Protein AF-A0A9W6W185-F1 (afdb_monomer_lite)

pLDDT: mean 78.51, std 26.12, range [22.14, 98.81]

Secondary structure (DSSP, 8-state):
---HHHHHHHHHHHHHHHHTSHHHHHTTTSBPSSTT-BHHHHHHHHHHHHHHHHHHHTSPPPTTSPB--HHHIIIIITTTGGGS-TTSHHHHHHHHHHHHHHTT-HHHHHHHHHHHHHHHHTTGGGS-TTSEEEETTTEEEEHHHHHHHHHHHHHHHHHHHHHHTTPPPPPPPHHHHHHHHHHHTT-PPPPP-PPPTT-----------------------------------PPPP-----------------

Organism: NCBI:txid1785913

Radius of gyration: 27.41 Å; chains: 1; bounding box: 72×90×52 Å

Sequence (254 aa):
MSTPWPLFHATARTARDLIASAPVAAAWDAPAALPELTVGALAGHLGRQILNLGRFLDVPLSPDTPRMDLATWFRDGAGGKSDQPLDSATHRAIRARAAEHAANGPAALAAEVSEALIALDRHVPAEDPARWVDIFGNHAVTLDTLLTTRLVELVVHSDDLAVSVAAPTPTFPPEAMDRVLATATGTATSPSCAPSPGVNAPRRASRCSEHEKRRPGKSPGGVQETQRTTRAPSPASRRSRSRRRPRHCCSCSR

Structure (mmCIF, N/CA/C/O backbone):
data_AF-A0A9W6W185-F1
#
_entry.id   AF-A0A9W6W185-F1
#
loop_
_atom_site.group_PDB
_atom_site.id
_atom_site.type_symbol
_atom_site.label_atom_id
_atom_site.label_alt_id
_atom_site.label_comp_id
_atom_site.label_asym_id
_atom_site.label_entity_id
_atom_site.label_seq_id
_atom_site.pdbx_PDB_ins_code
_atom_site.Cartn_x
_atom_site.Cartn_y
_atom_site.Cartn_z
_atom_site.occupancy
_atom_site.B_iso_or_equiv
_atom_site.auth_seq_id
_atom_site.auth_comp_id
_atom_site.auth_asym_id
_atom_site.auth_atom_id
_atom_site.pdbx_PDB_model_num
ATOM 1 N N . MET A 1 1 ? 22.695 2.258 -1.236 1.00 56.25 1 MET A N 1
ATOM 2 C CA . MET A 1 1 ? 21.225 2.378 -1.167 1.00 56.25 1 MET A CA 1
ATOM 3 C C . MET A 1 1 ? 20.671 0.980 -1.334 1.00 56.25 1 MET A C 1
ATOM 5 O O . MET A 1 1 ? 21.073 0.318 -2.286 1.00 56.25 1 MET A O 1
ATOM 9 N N . SER A 1 2 ? 19.865 0.502 -0.390 1.00 58.28 2 SER A N 1
ATOM 10 C CA . SER A 1 2 ? 19.246 -0.822 -0.476 1.00 58.28 2 SER A CA 1
ATOM 11 C C . SER A 1 2 ? 18.417 -0.945 -1.755 1.00 58.28 2 SER A C 1
ATOM 13 O O . SER A 1 2 ? 17.790 0.021 -2.192 1.00 58.28 2 SER A O 1
ATOM 15 N N . THR A 1 3 ? 18.406 -2.131 -2.363 1.00 75.62 3 THR A N 1
ATOM 16 C CA . THR A 1 3 ? 17.480 -2.447 -3.457 1.00 75.62 3 THR A CA 1
ATOM 17 C C . THR A 1 3 ? 16.035 -2.168 -3.014 1.00 75.62 3 THR A C 1
ATOM 19 O O . THR A 1 3 ? 15.696 -2.432 -1.857 1.00 75.62 3 THR A O 1
ATOM 22 N N . PRO A 1 4 ? 15.164 -1.645 -3.896 1.00 87.12 4 PRO A N 1
ATOM 23 C CA . PRO A 1 4 ? 13.821 -1.196 -3.514 1.00 87.12 4 PRO A CA 1
ATOM 24 C C . PRO A 1 4 ? 12.923 -2.329 -2.995 1.00 87.12 4 PRO A C 1
ATOM 26 O O . PRO A 1 4 ? 12.031 -2.075 -2.185 1.00 87.12 4 PRO A O 1
ATOM 29 N N . TRP A 1 5 ? 13.176 -3.580 -3.404 1.00 94.75 5 TRP A N 1
ATOM 30 C CA . TRP A 1 5 ? 12.377 -4.735 -2.988 1.00 94.75 5 TRP A CA 1
ATOM 31 C C . TRP A 1 5 ? 12.443 -5.037 -1.478 1.00 94.75 5 TRP A C 1
ATOM 33 O O . TRP A 1 5 ? 11.382 -5.014 -0.861 1.00 94.75 5 TRP A O 1
ATOM 43 N N . PRO A 1 6 ? 13.615 -5.258 -0.838 1.00 94.75 6 PRO A N 1
ATOM 44 C CA . PRO A 1 6 ? 13.686 -5.466 0.613 1.00 94.75 6 PRO A CA 1
ATOM 45 C C . PRO A 1 6 ? 12.941 -4.411 1.443 1.00 94.75 6 PRO A C 1
ATOM 47 O O . PRO A 1 6 ? 12.240 -4.759 2.395 1.00 94.75 6 PRO A O 1
ATOM 50 N N . LEU A 1 7 ? 13.044 -3.132 1.055 1.00 94.25 7 LEU A N 1
ATOM 51 C CA . LEU A 1 7 ? 12.349 -2.025 1.721 1.00 94.25 7 LEU A CA 1
ATOM 52 C C . LEU A 1 7 ? 10.832 -2.111 1.554 1.00 94.25 7 LEU A C 1
ATOM 54 O O . LEU A 1 7 ? 10.091 -1.973 2.533 1.00 94.25 7 LEU A O 1
ATOM 58 N N . PHE A 1 8 ? 10.369 -2.358 0.326 1.00 96.94 8 PHE A N 1
ATOM 59 C CA . PHE A 1 8 ? 8.954 -2.564 0.042 1.00 96.94 8 PHE A CA 1
ATOM 60 C C . PHE A 1 8 ? 8.401 -3.771 0.803 1.00 96.94 8 PHE A C 1
ATOM 62 O O . PHE A 1 8 ? 7.403 -3.639 1.503 1.00 96.94 8 PHE A O 1
ATOM 69 N N . HIS A 1 9 ? 9.068 -4.922 0.722 1.00 97.62 9 HIS A N 1
ATOM 70 C CA . HIS A 1 9 ? 8.614 -6.165 1.336 1.00 97.62 9 HIS A CA 1
ATOM 71 C C . HIS A 1 9 ? 8.508 -6.042 2.863 1.00 97.62 9 HIS A C 1
ATOM 73 O O . HIS A 1 9 ? 7.488 -6.416 3.442 1.00 97.62 9 HIS A O 1
ATOM 79 N N . ALA A 1 10 ? 9.508 -5.449 3.526 1.00 97.69 10 ALA A N 1
ATOM 80 C CA . ALA A 1 10 ? 9.459 -5.204 4.967 1.00 97.69 10 ALA A CA 1
ATOM 81 C C . ALA A 1 10 ? 8.293 -4.276 5.360 1.00 97.69 10 ALA A C 1
ATOM 83 O O . ALA A 1 10 ? 7.530 -4.601 6.268 1.00 97.69 10 ALA A O 1
ATOM 84 N N . THR A 1 11 ? 8.110 -3.168 4.637 1.00 98.19 11 THR A N 1
ATOM 85 C CA . THR A 1 11 ? 7.002 -2.218 4.854 1.00 98.19 11 THR A CA 1
ATOM 86 C C . THR A 1 11 ? 5.636 -2.875 4.628 1.00 98.19 11 THR A C 1
ATOM 88 O O . THR A 1 11 ? 4.715 -2.698 5.424 1.00 98.19 11 THR A O 1
ATOM 91 N N . ALA A 1 12 ? 5.505 -3.681 3.575 1.00 98.25 12 ALA A N 1
ATOM 92 C CA . ALA A 1 12 ? 4.274 -4.386 3.242 1.00 98.25 12 ALA A CA 1
ATOM 93 C C . ALA A 1 12 ? 3.915 -5.456 4.284 1.00 98.25 12 ALA A C 1
ATOM 95 O O . ALA A 1 12 ? 2.740 -5.618 4.609 1.00 98.25 12 ALA A O 1
ATOM 96 N N . ARG A 1 13 ? 4.911 -6.139 4.868 1.00 98.44 13 ARG A N 1
ATOM 97 C CA . ARG A 1 13 ? 4.689 -7.046 6.005 1.00 98.44 13 ARG A CA 1
ATOM 98 C C . ARG A 1 13 ? 4.149 -6.305 7.227 1.00 98.44 13 ARG A C 1
ATOM 100 O O . ARG A 1 13 ? 3.184 -6.778 7.817 1.00 98.44 13 ARG A O 1
ATOM 107 N N . THR A 1 14 ? 4.701 -5.137 7.558 1.00 98.50 14 THR A N 1
ATOM 108 C CA . THR A 1 14 ? 4.181 -4.293 8.647 1.00 98.50 14 THR A CA 1
ATOM 109 C C . THR A 1 14 ? 2.724 -3.883 8.401 1.00 98.50 14 THR A C 1
ATOM 111 O O . THR A 1 14 ? 1.890 -4.009 9.296 1.00 98.50 14 THR A O 1
ATOM 114 N N . ALA A 1 15 ? 2.385 -3.458 7.179 1.00 98.44 15 ALA A N 1
ATOM 115 C CA . ALA A 1 15 ? 1.007 -3.123 6.811 1.00 98.44 15 ALA A CA 1
ATOM 116 C C . ALA A 1 15 ? 0.065 -4.339 6.899 1.00 98.44 15 ALA A C 1
ATOM 118 O O . ALA A 1 15 ? -1.040 -4.234 7.430 1.00 98.44 15 ALA A O 1
ATOM 119 N N . ARG A 1 16 ? 0.510 -5.517 6.436 1.00 98.56 16 ARG A N 1
ATOM 120 C CA . ARG A 1 16 ? -0.230 -6.784 6.566 1.00 98.56 16 ARG A CA 1
ATOM 121 C C . ARG A 1 16 ? -0.505 -7.113 8.031 1.00 98.56 16 ARG A C 1
ATOM 123 O O . ARG A 1 16 ? -1.632 -7.468 8.367 1.00 98.56 16 ARG A O 1
ATOM 130 N N . ASP A 1 17 ? 0.500 -6.994 8.895 1.00 98.56 17 ASP A N 1
ATOM 131 C CA . ASP A 1 17 ? 0.368 -7.280 10.327 1.00 98.56 17 ASP A CA 1
ATOM 132 C C . ASP A 1 17 ? -0.637 -6.324 11.001 1.00 98.56 17 ASP A C 1
ATOM 134 O O . ASP A 1 17 ? -1.435 -6.762 11.830 1.00 98.56 17 ASP A O 1
ATOM 138 N N . LEU A 1 18 ? -0.679 -5.049 10.589 1.00 98.69 18 LEU A N 1
ATOM 139 C CA . LEU A 1 18 ? -1.704 -4.100 11.035 1.00 98.69 18 LEU A CA 1
ATOM 140 C C . LEU A 1 18 ? -3.112 -4.505 10.565 1.00 98.69 18 LEU A C 1
ATOM 142 O O . LEU A 1 18 ? -4.035 -4.521 11.380 1.00 98.69 18 LEU A O 1
ATOM 146 N N . ILE A 1 19 ? -3.283 -4.878 9.290 1.00 98.69 19 ILE A N 1
ATOM 147 C CA . ILE A 1 19 ? -4.565 -5.377 8.749 1.00 98.69 19 ILE A CA 1
ATOM 148 C C . ILE A 1 19 ? -5.064 -6.592 9.548 1.00 98.69 19 ILE A C 1
ATOM 150 O O . ILE A 1 19 ? -6.257 -6.709 9.819 1.00 98.69 19 ILE A O 1
ATOM 154 N N . ALA A 1 20 ? -4.154 -7.482 9.951 1.00 98.44 20 ALA A N 1
ATOM 155 C CA . ALA A 1 20 ? -4.459 -8.687 10.721 1.00 98.44 20 ALA A CA 1
ATOM 156 C C . ALA A 1 20 ? -4.706 -8.433 12.223 1.00 98.44 20 ALA A C 1
ATOM 158 O O . ALA A 1 20 ? -4.998 -9.372 12.967 1.00 98.44 20 ALA A O 1
ATOM 159 N N . SER A 1 21 ? -4.548 -7.195 12.697 1.00 98.56 21 SER A N 1
ATOM 160 C CA . SER A 1 21 ? -4.589 -6.884 14.124 1.00 98.56 21 SER A CA 1
ATOM 161 C C . SER A 1 21 ? -6.003 -6.964 14.714 1.00 98.56 21 SER A C 1
ATOM 163 O O . SER A 1 21 ? -7.008 -6.676 14.058 1.00 98.56 21 SER A O 1
ATOM 165 N N . ALA A 1 22 ? -6.087 -7.318 16.000 1.00 98.50 22 ALA A N 1
ATOM 166 C CA . ALA A 1 22 ? -7.361 -7.398 16.711 1.00 98.50 22 ALA A CA 1
ATOM 167 C C . ALA A 1 22 ? -8.137 -6.060 16.752 1.00 98.50 22 ALA A C 1
ATOM 169 O O . ALA A 1 22 ? -9.350 -6.106 16.551 1.00 98.50 22 ALA A O 1
ATOM 170 N N . PRO A 1 23 ? -7.501 -4.881 16.947 1.00 98.62 23 PRO A N 1
ATOM 171 C CA . PRO A 1 23 ? -8.208 -3.599 16.882 1.00 98.62 23 PRO A CA 1
ATOM 172 C C . PRO A 1 23 ? -8.868 -3.338 15.521 1.00 98.62 23 PRO A C 1
ATOM 174 O O . PRO A 1 23 ? -10.026 -2.928 15.477 1.00 98.62 23 PRO A O 1
ATOM 177 N N . VAL A 1 24 ? -8.176 -3.644 14.415 1.00 98.75 24 VAL A N 1
ATOM 178 C CA . VAL A 1 24 ? -8.728 -3.509 13.055 1.00 98.75 24 VAL A CA 1
ATOM 179 C C . VAL A 1 24 ? -9.908 -4.451 12.843 1.00 98.75 24 VAL A C 1
ATOM 181 O O . VAL A 1 24 ? -10.952 -4.025 12.351 1.00 98.75 24 VAL A O 1
ATOM 184 N N . ALA A 1 25 ? -9.787 -5.710 13.265 1.00 98.69 25 ALA A N 1
ATOM 185 C CA . ALA A 1 25 ? -10.878 -6.673 13.158 1.00 98.69 25 ALA A CA 1
ATOM 186 C C . ALA A 1 25 ? -12.105 -6.273 13.998 1.00 98.69 25 ALA A C 1
ATOM 188 O O . ALA A 1 25 ? -13.237 -6.421 13.542 1.00 98.69 25 ALA A O 1
ATOM 189 N N . ALA A 1 26 ? -11.895 -5.744 15.206 1.00 98.62 26 ALA A N 1
ATOM 190 C CA . ALA A 1 26 ? -12.976 -5.327 16.098 1.00 98.62 26 ALA A CA 1
ATOM 191 C C . ALA A 1 26 ? -13.736 -4.093 15.584 1.00 98.62 26 ALA A C 1
ATOM 193 O O . ALA A 1 26 ? -14.932 -3.964 15.835 1.00 98.62 26 ALA A O 1
ATOM 194 N N . ALA A 1 27 ? -13.056 -3.200 14.862 1.00 98.62 27 ALA A N 1
ATOM 195 C CA . ALA A 1 27 ? -13.624 -1.958 14.349 1.00 98.62 27 ALA A CA 1
ATOM 196 C C . ALA A 1 27 ? -14.016 -2.029 12.862 1.00 98.62 27 ALA A C 1
ATOM 198 O O . ALA A 1 27 ? -14.288 -0.993 12.270 1.00 98.62 27 ALA A O 1
ATOM 199 N N . TRP A 1 28 ? -14.045 -3.218 12.249 1.00 98.62 28 TRP A N 1
ATOM 200 C CA . TRP A 1 28 ? -14.111 -3.405 10.791 1.00 98.62 28 TRP A CA 1
ATOM 201 C C . TRP A 1 28 ? -15.204 -2.588 10.079 1.00 98.62 28 TRP A C 1
ATOM 203 O O . TRP A 1 28 ? -14.947 -1.963 9.050 1.00 98.62 28 TRP A O 1
ATOM 213 N N . ASP A 1 29 ? -16.406 -2.538 10.654 1.00 98.31 29 ASP A N 1
ATOM 214 C CA . ASP A 1 29 ? -17.552 -1.818 10.082 1.00 98.31 29 ASP A CA 1
ATOM 215 C C . ASP A 1 29 ? -17.694 -0.376 10.602 1.00 98.31 29 ASP A C 1
ATOM 217 O O . ASP A 1 29 ? -18.569 0.369 10.156 1.00 98.31 29 ASP A O 1
ATOM 221 N N . ALA A 1 30 ? -16.844 0.039 11.545 1.00 98.50 30 ALA A N 1
ATOM 222 C CA . ALA A 1 30 ? -16.844 1.391 12.084 1.00 98.50 30 ALA A CA 1
ATOM 223 C C . ALA A 1 30 ? -16.274 2.397 11.066 1.00 98.50 30 ALA A C 1
ATOM 225 O O . ALA A 1 30 ? -15.500 2.013 10.182 1.00 98.50 30 ALA A O 1
ATOM 226 N N . PRO A 1 31 ? -16.618 3.693 11.178 1.00 98.44 31 PRO A N 1
ATOM 227 C CA . PRO A 1 31 ? -15.990 4.742 10.380 1.00 98.44 31 PRO A CA 1
ATOM 228 C C . PRO A 1 31 ? -14.466 4.778 10.563 1.00 98.44 31 PRO A C 1
ATOM 230 O O . PRO A 1 31 ? -13.972 4.632 11.679 1.00 98.44 31 PRO A O 1
ATOM 233 N N . ALA A 1 32 ? -13.733 5.004 9.473 1.00 98.25 32 ALA A N 1
ATOM 234 C CA . ALA A 1 32 ? -12.297 5.261 9.498 1.00 98.25 32 ALA A CA 1
ATOM 235 C C . ALA A 1 32 ? -11.986 6.754 9.714 1.00 98.25 32 ALA A C 1
ATOM 237 O O . ALA A 1 32 ? -12.860 7.616 9.612 1.00 98.25 32 ALA A O 1
ATOM 238 N N . ALA A 1 33 ? -10.711 7.062 9.952 1.00 97.25 33 ALA A N 1
ATOM 239 C CA . ALA A 1 33 ? -10.179 8.423 10.009 1.00 97.25 33 ALA A CA 1
ATOM 240 C C . ALA A 1 33 ? -10.337 9.169 8.671 1.00 97.25 33 ALA A C 1
ATOM 242 O O . ALA A 1 33 ? -10.525 10.385 8.656 1.00 97.25 33 ALA A O 1
ATOM 243 N N . LEU A 1 34 ? -10.307 8.442 7.548 1.00 95.06 34 LEU A N 1
ATOM 244 C CA . LEU A 1 34 ? -10.624 8.996 6.235 1.00 95.06 34 LEU A CA 1
ATOM 245 C C . LEU A 1 34 ? -12.150 9.060 6.034 1.00 95.06 34 LEU A C 1
ATOM 247 O O . LEU A 1 34 ? -12.812 8.018 6.101 1.00 95.06 34 LEU A O 1
ATOM 251 N N . PRO A 1 35 ? -12.722 10.246 5.740 1.00 92.06 35 PRO A N 1
ATOM 252 C CA . PRO A 1 35 ? -14.161 10.403 5.558 1.00 92.06 35 PRO A CA 1
ATOM 253 C C . PRO A 1 35 ? -14.750 9.447 4.515 1.00 92.06 35 PRO A C 1
ATOM 255 O O . PRO A 1 35 ? -14.146 9.169 3.480 1.00 92.06 35 PRO A O 1
ATOM 258 N N . GLU A 1 36 ? -15.978 8.992 4.775 1.00 93.69 36 GLU A N 1
ATOM 259 C CA . GLU A 1 36 ? -16.762 8.103 3.902 1.00 93.69 36 GLU A CA 1
ATOM 260 C C . GLU A 1 36 ? -16.193 6.683 3.707 1.00 93.69 36 GLU A C 1
ATOM 262 O O . GLU A 1 36 ? -16.733 5.914 2.908 1.00 93.69 36 GLU A O 1
ATOM 267 N N . LEU A 1 37 ? -15.143 6.302 4.439 1.00 96.69 37 LEU A N 1
ATOM 268 C CA . LEU A 1 37 ? -14.637 4.931 4.508 1.00 96.69 37 LEU A CA 1
ATOM 269 C C . LEU A 1 37 ? -14.968 4.294 5.862 1.00 96.69 37 LEU A C 1
ATOM 271 O O . LEU A 1 37 ? -14.992 4.963 6.894 1.00 96.69 37 LEU A O 1
ATOM 275 N N . THR A 1 38 ? -15.190 2.981 5.857 1.00 98.56 38 THR A N 1
ATOM 276 C CA . THR A 1 38 ? -15.089 2.163 7.072 1.00 98.56 38 THR A CA 1
ATOM 277 C C . THR A 1 38 ? -13.639 1.739 7.297 1.00 98.56 38 THR A C 1
ATOM 279 O O . THR A 1 38 ? -12.829 1.778 6.365 1.00 98.56 38 THR A O 1
ATOM 282 N N . VAL A 1 39 ? -13.307 1.284 8.506 1.00 98.81 39 VAL A N 1
ATOM 283 C CA . VAL A 1 39 ? -11.999 0.684 8.824 1.00 98.81 39 VAL A CA 1
ATOM 284 C C . VAL A 1 39 ? -11.684 -0.463 7.863 1.00 98.81 39 VAL A C 1
ATOM 286 O O . VAL A 1 39 ? -10.590 -0.516 7.305 1.00 98.81 39 VAL A O 1
ATOM 289 N N . GLY A 1 40 ? -12.654 -1.341 7.605 1.00 98.69 40 GLY A N 1
ATOM 290 C CA . GLY A 1 40 ? -12.516 -2.455 6.674 1.00 98.69 40 GLY A CA 1
ATOM 291 C C . GLY A 1 40 ? -12.242 -1.992 5.249 1.00 98.69 40 GLY A C 1
ATOM 292 O O . GLY A 1 40 ? -11.327 -2.499 4.606 1.00 98.69 40 GLY A O 1
ATOM 293 N N . ALA A 1 41 ? -12.962 -0.978 4.758 1.00 98.50 41 ALA A N 1
ATOM 294 C CA . ALA A 1 41 ? -12.701 -0.422 3.434 1.00 98.50 41 ALA A CA 1
ATOM 295 C C . ALA A 1 41 ? -11.306 0.227 3.351 1.00 98.50 41 ALA A C 1
ATOM 297 O O . ALA A 1 41 ? -10.606 0.026 2.362 1.00 98.50 41 ALA A O 1
ATOM 298 N N . LEU A 1 42 ? -10.854 0.944 4.385 1.00 98.69 42 LEU A N 1
ATOM 299 C CA . LEU A 1 42 ? -9.492 1.486 4.436 1.00 98.69 42 LEU A CA 1
ATOM 300 C C . LEU A 1 42 ? -8.430 0.373 4.441 1.00 98.69 42 LEU A C 1
ATOM 302 O O . LEU A 1 42 ? -7.475 0.435 3.666 1.00 98.69 42 LEU A O 1
ATOM 306 N N . ALA A 1 43 ? -8.630 -0.686 5.228 1.00 98.75 43 ALA A N 1
ATOM 307 C CA . ALA A 1 43 ? -7.772 -1.869 5.209 1.00 98.75 43 ALA A CA 1
ATOM 308 C C . ALA A 1 43 ? -7.749 -2.529 3.818 1.00 98.75 43 ALA A C 1
ATOM 310 O O . ALA A 1 43 ? -6.678 -2.874 3.317 1.00 98.75 43 ALA A O 1
ATOM 311 N N . GLY A 1 44 ? -8.902 -2.637 3.150 1.00 98.56 44 GLY A N 1
ATOM 312 C CA . GLY A 1 44 ? -9.021 -3.124 1.772 1.00 98.56 44 GLY A CA 1
ATOM 313 C C . GLY A 1 44 ? -8.267 -2.255 0.761 1.00 98.56 44 GLY A C 1
ATOM 314 O O . GLY A 1 44 ? -7.576 -2.780 -0.114 1.00 98.56 44 GLY A O 1
ATOM 315 N N . HIS A 1 45 ? -8.329 -0.924 0.894 1.00 98.19 45 HIS A N 1
ATOM 316 C CA . HIS A 1 45 ? -7.536 0.004 0.075 1.00 98.19 45 HIS A CA 1
ATOM 317 C C . HIS A 1 45 ? -6.033 -0.174 0.295 1.00 98.19 45 HIS A C 1
ATOM 319 O O . HIS A 1 45 ? -5.292 -0.221 -0.689 1.00 98.19 45 HIS A O 1
ATOM 325 N N . LEU A 1 46 ? -5.597 -0.310 1.551 1.00 98.44 46 LEU A N 1
ATOM 326 C CA . LEU A 1 46 ? -4.200 -0.554 1.916 1.00 98.44 46 LEU A CA 1
ATOM 327 C C . LEU A 1 46 ? -3.701 -1.891 1.342 1.00 98.44 46 LEU A C 1
ATOM 329 O O . LEU A 1 46 ? -2.690 -1.924 0.641 1.00 98.44 46 LEU A O 1
ATOM 333 N N . GLY A 1 47 ? -4.447 -2.980 1.551 1.00 98.25 47 GLY A N 1
ATOM 334 C CA . GLY A 1 47 ? -4.113 -4.307 1.026 1.00 98.25 47 GLY A CA 1
ATOM 335 C C . GLY A 1 47 ? -4.017 -4.329 -0.501 1.00 98.25 47 GLY A C 1
ATOM 336 O O . GLY A 1 47 ? -3.068 -4.880 -1.064 1.00 98.25 47 GLY A O 1
ATOM 337 N N . ARG A 1 48 ? -4.925 -3.629 -1.195 1.00 96.44 48 ARG A N 1
ATOM 338 C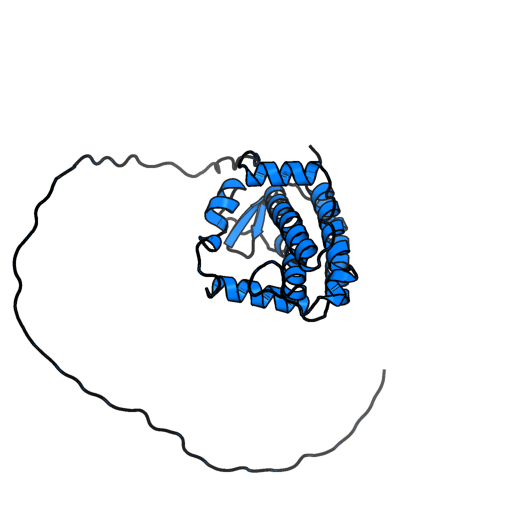 CA . ARG A 1 48 ? -4.918 -3.519 -2.662 1.00 96.44 48 ARG A CA 1
ATOM 339 C C . ARG A 1 48 ? -3.601 -2.972 -3.227 1.00 96.44 48 ARG A C 1
ATOM 341 O O . ARG A 1 48 ? -3.245 -3.322 -4.351 1.00 96.44 48 ARG A O 1
ATOM 348 N N . GLN A 1 49 ? -2.863 -2.143 -2.487 1.00 96.75 49 GLN A N 1
ATOM 349 C CA . GLN A 1 49 ? -1.573 -1.604 -2.946 1.00 96.75 49 GLN A CA 1
ATOM 350 C C . GLN A 1 49 ? -0.522 -2.704 -3.141 1.00 96.75 49 GLN A C 1
ATOM 352 O O . GLN A 1 49 ? 0.334 -2.582 -4.018 1.00 96.75 49 GLN A O 1
ATOM 357 N N . ILE A 1 50 ? -0.628 -3.784 -2.363 1.00 97.31 50 ILE A N 1
ATOM 358 C CA . ILE A 1 50 ? 0.213 -4.981 -2.452 1.00 97.31 50 ILE A CA 1
ATOM 359 C C . ILE A 1 50 ? -0.348 -5.922 -3.521 1.00 97.31 50 ILE A C 1
ATOM 361 O O . ILE A 1 50 ? 0.382 -6.349 -4.410 1.00 97.31 50 ILE A O 1
ATOM 365 N N . LEU A 1 51 ? -1.659 -6.186 -3.491 1.00 96.62 51 LEU A N 1
ATOM 366 C CA . LEU A 1 51 ? -2.316 -7.109 -4.428 1.00 96.62 51 LEU A CA 1
ATOM 367 C C . LEU A 1 51 ? -2.179 -6.661 -5.891 1.00 96.62 51 LEU A C 1
ATOM 369 O O . LEU A 1 51 ? -1.940 -7.472 -6.785 1.00 96.62 51 LEU A O 1
ATOM 373 N N . ASN A 1 52 ? -2.293 -5.357 -6.153 1.00 94.62 52 ASN A N 1
ATOM 374 C CA . ASN A 1 52 ? -2.147 -4.827 -7.505 1.00 94.62 52 ASN A CA 1
ATOM 375 C C . ASN A 1 52 ? -0.708 -4.885 -8.022 1.00 94.62 52 ASN A C 1
ATOM 377 O O . ASN A 1 52 ? -0.537 -4.869 -9.236 1.00 94.62 52 ASN A O 1
ATOM 381 N N . LEU A 1 53 ? 0.309 -4.976 -7.154 1.00 94.62 53 LEU A N 1
ATOM 382 C CA . LEU A 1 53 ? 1.696 -5.065 -7.608 1.00 94.62 53 LEU A CA 1
ATOM 383 C C . LEU A 1 53 ? 1.887 -6.282 -8.516 1.00 94.62 53 LEU A C 1
ATOM 385 O O . LEU A 1 53 ? 2.356 -6.110 -9.633 1.00 94.62 53 LEU A O 1
ATOM 389 N N . GLY A 1 54 ? 1.435 -7.469 -8.098 1.00 90.38 54 GLY A N 1
ATOM 390 C CA . GLY A 1 54 ? 1.507 -8.671 -8.940 1.00 90.38 54 GLY A CA 1
ATOM 391 C C . GLY A 1 54 ? 0.801 -8.469 -10.281 1.00 90.38 54 GLY A C 1
ATOM 392 O O . GLY A 1 54 ? 1.381 -8.703 -11.336 1.00 90.38 54 GLY A O 1
ATOM 393 N N . ARG A 1 55 ? -0.401 -7.880 -10.246 1.00 91.44 55 ARG A N 1
ATOM 394 C CA . ARG A 1 55 ? -1.187 -7.595 -11.454 1.00 91.44 55 ARG A CA 1
ATOM 395 C C . ARG A 1 55 ? -0.466 -6.671 -12.430 1.00 91.44 55 ARG A C 1
ATOM 397 O O . ARG A 1 55 ? -0.633 -6.864 -13.623 1.00 91.44 55 ARG A O 1
ATOM 404 N N . PHE A 1 56 ? 0.289 -5.681 -11.951 1.00 93.62 56 PHE A N 1
ATOM 405 C CA . PHE A 1 56 ? 1.078 -4.787 -12.806 1.00 93.62 56 PHE A CA 1
ATOM 406 C C . PHE A 1 56 ? 2.261 -5.497 -13.452 1.00 93.62 56 PHE A C 1
ATOM 408 O O . PHE A 1 56 ? 2.556 -5.264 -14.620 1.00 93.62 56 PHE A O 1
ATOM 415 N N . LEU A 1 57 ? 2.935 -6.369 -12.702 1.00 92.12 57 LEU A N 1
ATOM 416 C CA . LEU A 1 57 ? 4.105 -7.090 -13.200 1.00 92.12 57 LEU A CA 1
ATOM 417 C C . LEU A 1 57 ? 3.739 -8.084 -14.313 1.00 92.12 57 LEU A C 1
ATOM 419 O O . LEU A 1 57 ? 4.589 -8.344 -15.163 1.00 92.12 57 LEU A O 1
ATOM 423 N N . ASP A 1 58 ? 2.490 -8.559 -14.333 1.00 89.62 58 ASP A N 1
ATOM 424 C CA . ASP A 1 58 ? 1.952 -9.473 -15.347 1.00 89.62 58 ASP A CA 1
ATOM 425 C C . ASP A 1 58 ? 1.465 -8.772 -16.630 1.00 89.62 58 ASP A C 1
ATOM 427 O O . ASP A 1 58 ? 1.194 -9.446 -17.627 1.00 89.62 58 ASP A O 1
ATOM 431 N N . VAL A 1 59 ? 1.323 -7.438 -16.641 1.00 89.44 59 VAL A N 1
ATOM 432 C CA . VAL A 1 59 ? 0.856 -6.716 -17.837 1.00 89.44 59 VAL A CA 1
ATOM 433 C C . VAL A 1 59 ? 1.991 -6.607 -18.861 1.00 89.44 59 VAL A C 1
ATOM 435 O O . VAL A 1 59 ? 3.032 -6.017 -18.560 1.00 89.44 59 VAL A O 1
ATOM 438 N N . PRO A 1 60 ? 1.806 -7.099 -20.102 1.00 89.88 60 PRO A N 1
ATOM 439 C CA . PRO A 1 60 ? 2.772 -6.873 -21.168 1.00 89.88 60 PRO A CA 1
ATOM 440 C C . PRO A 1 60 ? 2.896 -5.380 -21.484 1.00 89.88 60 PRO A C 1
ATOM 442 O O . PRO A 1 60 ? 1.900 -4.709 -21.752 1.00 89.88 60 PRO A O 1
ATOM 445 N N . LEU A 1 61 ? 4.126 -4.868 -21.509 1.00 92.56 61 LEU A N 1
ATOM 446 C CA . LEU A 1 61 ? 4.384 -3.473 -21.850 1.00 92.56 61 LEU A CA 1
ATOM 447 C C . LEU A 1 61 ? 4.304 -3.258 -23.367 1.00 92.56 61 LEU A C 1
ATOM 449 O O . LEU A 1 61 ? 5.129 -3.781 -24.119 1.00 92.56 61 LEU A O 1
ATOM 453 N N . SER A 1 62 ? 3.356 -2.431 -23.813 1.00 91.62 62 SER A N 1
ATOM 454 C CA . SER A 1 62 ? 3.329 -1.961 -25.202 1.00 91.62 62 SER A CA 1
ATOM 455 C C . SER A 1 62 ? 4.428 -0.911 -25.440 1.00 91.62 62 SER A C 1
ATOM 457 O O . SER A 1 62 ? 4.599 -0.029 -24.589 1.00 91.62 62 SER A O 1
ATOM 459 N N . PRO A 1 63 ? 5.137 -0.932 -26.589 1.00 89.00 63 PRO A N 1
ATOM 460 C CA . PRO A 1 63 ? 6.132 0.087 -26.938 1.00 89.00 63 PRO A CA 1
ATOM 461 C C . PRO A 1 63 ? 5.594 1.524 -26.913 1.00 89.00 63 PRO A C 1
ATOM 463 O O . PRO A 1 63 ? 6.347 2.445 -26.597 1.00 89.00 63 PRO A O 1
ATOM 466 N N . ASP A 1 64 ? 4.301 1.695 -27.199 1.00 91.25 64 ASP A N 1
ATOM 467 C CA . ASP A 1 64 ? 3.639 3.000 -27.308 1.00 91.25 64 ASP A CA 1
ATOM 468 C C . ASP A 1 64 ? 3.095 3.523 -25.967 1.00 91.25 64 ASP A C 1
ATOM 470 O O . ASP A 1 64 ? 2.508 4.605 -25.909 1.00 91.25 64 ASP A O 1
ATOM 474 N N . THR A 1 65 ? 3.277 2.772 -24.875 1.00 92.50 65 THR A N 1
ATOM 475 C CA . THR A 1 65 ? 2.780 3.159 -23.547 1.00 92.50 65 THR A CA 1
ATOM 476 C C . THR A 1 65 ? 3.497 4.426 -23.061 1.00 92.50 65 THR A C 1
ATOM 478 O O . THR A 1 65 ? 4.729 4.412 -22.936 1.00 92.50 65 THR A O 1
ATOM 481 N N . PRO A 1 66 ? 2.772 5.518 -22.741 1.00 92.25 66 PRO A N 1
ATOM 482 C CA . PRO A 1 66 ? 3.379 6.748 -22.245 1.00 92.25 66 PRO A CA 1
ATOM 483 C C . PRO A 1 66 ? 4.202 6.501 -20.981 1.00 92.25 66 PRO A C 1
ATOM 485 O O . PRO A 1 66 ? 3.731 5.855 -20.048 1.00 92.25 66 PRO A O 1
ATOM 488 N N . ARG A 1 67 ? 5.428 7.024 -20.933 1.00 93.12 67 ARG A N 1
ATOM 489 C CA . ARG A 1 67 ? 6.343 6.845 -19.797 1.00 93.12 67 ARG A CA 1
ATOM 490 C C . ARG A 1 67 ? 6.263 8.020 -18.838 1.00 93.12 67 ARG A C 1
ATOM 492 O O . ARG A 1 67 ? 6.201 9.169 -19.270 1.00 93.12 67 ARG A O 1
ATOM 499 N N . MET A 1 68 ? 6.323 7.722 -17.548 1.00 92.50 68 MET A N 1
ATOM 500 C CA . MET A 1 68 ? 6.217 8.701 -16.477 1.00 92.50 68 MET A CA 1
ATOM 501 C C . MET A 1 68 ? 7.322 8.467 -15.442 1.00 92.50 68 MET A C 1
ATOM 503 O O . MET A 1 68 ? 7.595 7.327 -15.067 1.00 92.50 68 MET A O 1
ATOM 507 N N . ASP A 1 69 ? 7.975 9.542 -15.002 1.00 91.56 69 ASP A N 1
ATOM 508 C CA . ASP A 1 69 ? 8.889 9.504 -13.855 1.00 91.56 69 ASP A CA 1
ATOM 509 C C . ASP A 1 69 ? 8.129 9.724 -12.534 1.00 91.56 69 ASP A C 1
ATOM 511 O O . ASP A 1 69 ? 6.934 10.029 -12.527 1.00 91.56 69 ASP A O 1
ATOM 515 N N . LEU A 1 70 ? 8.810 9.568 -11.394 1.00 89.94 70 LEU A N 1
ATOM 516 C CA . LEU A 1 70 ? 8.186 9.707 -10.074 1.00 89.94 70 LEU A CA 1
ATOM 517 C C . LEU A 1 70 ? 7.582 11.102 -9.852 1.00 89.94 70 LEU A C 1
ATOM 519 O O . LEU A 1 70 ? 6.483 11.224 -9.316 1.00 89.94 70 LEU A O 1
ATOM 523 N N . ALA A 1 71 ? 8.284 12.157 -10.271 1.00 89.31 71 ALA A N 1
ATOM 524 C CA . ALA A 1 71 ? 7.819 13.530 -10.087 1.00 89.31 71 ALA A CA 1
ATOM 525 C C . ALA A 1 71 ? 6.531 13.793 -10.884 1.00 89.31 71 ALA A C 1
ATOM 527 O O . ALA A 1 71 ? 5.572 14.362 -10.365 1.00 89.31 71 ALA A O 1
ATOM 528 N N . THR A 1 72 ? 6.486 13.332 -12.133 1.00 89.31 72 THR A N 1
ATOM 529 C CA . THR A 1 72 ? 5.312 13.418 -13.008 1.00 89.31 72 THR A CA 1
ATOM 530 C C . THR A 1 72 ? 4.184 12.523 -12.496 1.00 89.31 72 THR A C 1
ATOM 532 O O . THR A 1 72 ? 3.028 12.923 -12.566 1.00 89.31 72 THR A O 1
ATOM 535 N N . TRP A 1 73 ? 4.476 11.373 -11.880 1.00 88.94 73 TRP A N 1
ATOM 536 C CA . TRP A 1 73 ? 3.454 10.557 -11.216 1.00 88.94 73 TRP A CA 1
ATOM 537 C C . TRP A 1 73 ? 2.718 11.322 -10.118 1.00 88.94 73 TRP A C 1
ATOM 539 O O . TRP A 1 73 ? 1.488 11.358 -10.113 1.00 88.94 73 TRP A O 1
ATOM 549 N N . PHE A 1 74 ? 3.447 11.956 -9.200 1.00 86.19 74 PHE A N 1
ATOM 550 C CA . PHE A 1 74 ? 2.812 12.670 -8.091 1.00 86.19 74 PHE A CA 1
ATOM 551 C C . PHE A 1 74 ? 2.176 13.997 -8.508 1.00 86.19 74 PHE A C 1
ATOM 553 O O . PHE A 1 74 ? 1.175 14.395 -7.916 1.00 86.19 74 PHE A O 1
ATOM 560 N N . ARG A 1 75 ? 2.707 14.659 -9.540 1.00 84.56 75 ARG A N 1
ATOM 561 C CA . ARG A 1 75 ? 2.124 15.891 -10.083 1.00 84.56 75 ARG A CA 1
ATOM 562 C C . ARG A 1 75 ? 0.894 15.624 -10.956 1.00 84.56 75 ARG A C 1
ATOM 564 O O . ARG A 1 75 ? -0.138 16.257 -10.767 1.00 84.56 75 ARG A O 1
ATOM 571 N N . ASP A 1 76 ? 1.007 14.692 -11.898 1.00 80.56 76 ASP A N 1
ATOM 572 C CA . ASP A 1 76 ? 0.066 14.522 -13.010 1.00 80.56 76 ASP A CA 1
ATOM 573 C C . ASP A 1 76 ? -0.694 13.185 -12.953 1.00 80.56 76 ASP A C 1
ATOM 575 O O . ASP A 1 76 ? -1.831 13.101 -13.416 1.00 80.56 76 ASP A O 1
ATOM 579 N N . GLY A 1 77 ? -0.120 12.136 -12.351 1.00 69.94 77 GLY A N 1
ATOM 580 C CA . GLY A 1 77 ? -0.710 10.786 -12.283 1.00 69.94 77 GLY A CA 1
ATOM 581 C C . GLY A 1 77 ? -1.992 10.700 -11.445 1.00 69.94 77 GLY A C 1
ATOM 582 O O . GLY A 1 77 ? -2.856 9.844 -11.675 1.00 69.94 77 GLY A O 1
ATOM 583 N N . ALA A 1 78 ? -2.189 11.647 -10.524 1.00 67.56 78 ALA A N 1
ATOM 584 C CA . ALA A 1 78 ? -3.471 11.823 -9.855 1.00 67.56 78 ALA A CA 1
ATOM 585 C C . ALA A 1 78 ? -4.564 12.317 -10.819 1.00 67.56 78 ALA A C 1
ATOM 587 O O . ALA A 1 78 ? -5.736 12.142 -10.512 1.00 67.56 78 ALA A O 1
ATOM 588 N N . GLY A 1 79 ? -4.239 12.905 -11.976 1.00 66.00 79 GLY A N 1
ATOM 589 C CA . GLY A 1 79 ? -5.217 13.407 -12.949 1.00 66.00 79 GLY A CA 1
ATOM 590 C C . GLY A 1 79 ? -6.200 14.420 -12.350 1.00 66.00 79 GLY A C 1
ATOM 591 O O . GLY A 1 79 ? -7.384 14.395 -12.684 1.00 66.00 79 GLY A O 1
ATOM 592 N N . GLY A 1 80 ? -5.741 15.224 -11.383 1.00 67.75 80 GLY A N 1
ATOM 593 C CA . GLY A 1 80 ? -6.572 16.156 -10.616 1.00 67.75 80 GLY A CA 1
ATOM 594 C C . GLY A 1 80 ? -7.570 15.495 -9.657 1.00 67.75 80 GLY A C 1
ATOM 595 O O . GLY A 1 80 ? -8.448 16.179 -9.145 1.00 67.75 80 GLY A O 1
ATOM 596 N N . LYS A 1 81 ? -7.488 14.176 -9.406 1.00 75.56 81 LYS A N 1
ATOM 597 C CA . LYS A 1 81 ? -8.396 13.462 -8.483 1.00 75.56 81 LYS A CA 1
ATOM 598 C C . LYS A 1 81 ? -8.414 14.091 -7.094 1.00 75.56 81 LYS A C 1
ATOM 600 O O . LYS A 1 81 ? -9.492 14.266 -6.547 1.00 75.56 81 LYS A O 1
ATOM 605 N N . SER A 1 82 ? -7.249 14.478 -6.579 1.00 75.38 82 SER A N 1
ATOM 606 C CA . SER A 1 82 ? -7.116 15.119 -5.267 1.00 75.38 82 SER A CA 1
ATOM 607 C C . SER A 1 82 ? -7.900 16.432 -5.152 1.00 75.38 82 SER A C 1
ATOM 609 O O . SER A 1 82 ? -8.327 16.779 -4.058 1.00 75.38 82 SER A O 1
ATOM 611 N N . ASP A 1 83 ? -8.141 17.121 -6.273 1.00 80.19 83 ASP A N 1
ATOM 612 C CA . ASP A 1 83 ? -8.900 18.376 -6.326 1.00 80.19 83 ASP A CA 1
ATOM 613 C C . ASP A 1 83 ? -10.406 18.149 -6.563 1.00 80.19 83 ASP A C 1
ATOM 615 O O . ASP A 1 83 ? -11.196 19.096 -6.562 1.00 80.19 83 ASP A O 1
ATOM 619 N N . GLN A 1 84 ? -10.834 16.901 -6.796 1.00 84.69 84 GLN A N 1
ATOM 620 C CA . GLN A 1 84 ? -12.245 16.576 -6.996 1.00 84.69 84 GLN A CA 1
ATOM 621 C C . GLN A 1 84 ? -12.994 16.512 -5.655 1.00 84.69 84 GLN A C 1
ATOM 623 O O . GLN A 1 84 ? -12.446 16.043 -4.656 1.00 84.69 84 GLN A O 1
ATOM 628 N N . PRO A 1 85 ? -14.290 16.875 -5.627 1.00 87.69 85 PRO A N 1
ATOM 629 C CA . PRO A 1 85 ? -15.142 16.658 -4.459 1.00 87.69 85 PRO A CA 1
ATOM 630 C C . PRO A 1 85 ? -15.111 15.204 -3.953 1.00 87.69 85 PRO A C 1
ATOM 632 O O . PRO A 1 85 ? -14.957 14.257 -4.735 1.00 87.69 85 PRO A O 1
ATOM 635 N N . LEU A 1 86 ? -15.288 14.995 -2.643 1.00 87.12 86 LEU A N 1
ATOM 636 C CA . LEU A 1 86 ? -15.309 13.655 -2.024 1.00 87.12 86 LEU A CA 1
ATOM 637 C C . LEU A 1 86 ? -16.428 12.757 -2.574 1.00 87.12 86 LEU A C 1
ATOM 639 O O . LEU A 1 86 ? -16.264 11.536 -2.685 1.00 87.12 86 LEU A O 1
ATOM 643 N N . ASP A 1 87 ? -17.530 13.365 -3.002 1.00 89.44 87 ASP A N 1
ATOM 644 C CA . ASP A 1 87 ? -18.657 12.713 -3.656 1.00 89.44 87 ASP A CA 1
ATOM 645 C C . ASP A 1 87 ? -18.492 12.622 -5.185 1.00 89.44 87 ASP A C 1
ATOM 647 O O . ASP A 1 87 ? -19.435 12.279 -5.896 1.00 89.44 87 ASP A O 1
ATOM 651 N N . SER A 1 88 ? -17.309 12.882 -5.742 1.00 91.12 88 SER A N 1
ATOM 652 C CA . SER A 1 88 ? -17.061 12.665 -7.168 1.00 91.12 88 SER A CA 1
ATOM 653 C C . SER A 1 88 ? -17.224 11.188 -7.551 1.00 91.12 88 SER A C 1
ATOM 655 O O . SER A 1 88 ? -17.045 10.268 -6.743 1.00 91.12 88 SER A O 1
ATOM 657 N N . ALA A 1 89 ? -17.538 10.927 -8.825 1.00 91.75 89 ALA A N 1
ATOM 658 C CA . ALA A 1 89 ? -17.616 9.558 -9.338 1.00 91.75 89 ALA A CA 1
ATOM 659 C C . ALA A 1 89 ? -16.290 8.799 -9.151 1.00 91.75 89 ALA A C 1
ATOM 661 O O . ALA A 1 89 ? -16.303 7.605 -8.850 1.00 91.75 89 ALA A O 1
ATOM 662 N N . THR A 1 90 ? -15.159 9.500 -9.266 1.00 89.44 90 THR A N 1
ATOM 663 C CA . THR A 1 90 ? -13.829 8.927 -9.066 1.00 89.44 90 THR A CA 1
ATOM 664 C C . THR A 1 90 ? -13.622 8.465 -7.629 1.00 89.44 90 THR A C 1
ATOM 666 O O . THR A 1 90 ? -13.240 7.315 -7.406 1.00 89.44 90 THR A O 1
ATOM 669 N N . HIS A 1 91 ? -13.916 9.325 -6.652 1.00 90.19 91 HIS A N 1
ATOM 670 C CA . HIS A 1 91 ? -13.764 8.989 -5.239 1.00 90.19 91 HIS A CA 1
ATOM 671 C C . HIS A 1 91 ? -14.739 7.886 -4.805 1.00 90.19 91 HIS A C 1
ATOM 673 O O . HIS A 1 91 ? -14.317 6.931 -4.152 1.00 90.19 91 HIS A O 1
ATOM 679 N N . ARG A 1 92 ? -15.995 7.906 -5.279 1.00 93.75 92 ARG A N 1
ATOM 680 C CA . ARG A 1 92 ? -16.931 6.782 -5.080 1.00 93.75 92 ARG A CA 1
ATOM 681 C C . ARG A 1 92 ? -16.389 5.463 -5.630 1.00 93.75 92 ARG A C 1
ATOM 683 O O . ARG A 1 92 ? -16.467 4.446 -4.949 1.00 93.75 92 ARG A O 1
ATOM 690 N N . ALA A 1 93 ? -15.818 5.464 -6.835 1.00 92.88 93 ALA A N 1
ATOM 691 C CA . ALA A 1 93 ? -15.251 4.257 -7.437 1.00 92.88 93 ALA A CA 1
ATOM 692 C C . ALA A 1 93 ? -14.008 3.746 -6.688 1.00 92.88 93 ALA A C 1
ATOM 694 O O . ALA A 1 93 ? -13.773 2.539 -6.633 1.00 92.88 93 ALA A O 1
ATOM 695 N N . ILE A 1 94 ? -13.199 4.639 -6.111 1.00 91.19 94 ILE A N 1
ATOM 696 C CA . ILE A 1 94 ? -12.074 4.252 -5.248 1.00 91.19 94 ILE A CA 1
ATOM 697 C C . ILE A 1 94 ? -12.594 3.543 -3.995 1.00 91.19 94 ILE A C 1
ATOM 699 O O . ILE A 1 94 ? -12.121 2.444 -3.705 1.00 91.19 94 ILE A O 1
ATOM 703 N N . ARG A 1 95 ? -13.603 4.118 -3.323 1.00 94.00 95 ARG A N 1
ATOM 704 C CA . ARG A 1 95 ? -14.231 3.533 -2.128 1.00 94.00 95 ARG A CA 1
ATOM 705 C C . ARG A 1 95 ? -14.924 2.202 -2.409 1.00 94.00 95 ARG A C 1
ATOM 707 O O . ARG A 1 95 ? -14.755 1.264 -1.641 1.00 94.00 95 ARG A O 1
ATOM 714 N N . ALA A 1 96 ? -15.644 2.090 -3.526 1.00 95.94 96 ALA A N 1
ATOM 715 C CA . ALA A 1 96 ? -16.311 0.847 -3.917 1.00 95.94 96 ALA A CA 1
ATOM 716 C C . ALA A 1 96 ? -15.310 -0.311 -4.055 1.00 95.94 96 ALA A C 1
ATOM 718 O O . ALA A 1 96 ? -15.468 -1.342 -3.413 1.00 95.94 96 ALA A O 1
ATOM 719 N N . ARG A 1 97 ? -14.210 -0.100 -4.791 1.00 95.38 97 ARG A N 1
ATOM 720 C CA . ARG A 1 97 ? -13.142 -1.105 -4.931 1.00 95.38 97 ARG A CA 1
ATOM 721 C C . ARG A 1 97 ? -12.442 -1.420 -3.609 1.00 95.38 97 ARG A C 1
ATOM 723 O O . ARG A 1 97 ? -11.964 -2.530 -3.414 1.00 95.38 97 ARG A O 1
ATOM 730 N N . ALA A 1 98 ? -12.324 -0.434 -2.722 1.00 95.19 98 ALA A N 1
ATOM 731 C CA . ALA A 1 98 ? -11.760 -0.636 -1.394 1.00 95.19 98 ALA A CA 1
ATOM 732 C C . ALA A 1 98 ? -12.651 -1.570 -0.551 1.00 95.19 98 ALA A C 1
ATOM 734 O O . ALA A 1 98 ? -12.157 -2.523 0.045 1.00 95.19 98 ALA A O 1
ATOM 735 N N . ALA A 1 99 ? -13.971 -1.360 -0.593 1.00 96.06 99 ALA A N 1
ATOM 736 C CA . ALA A 1 99 ? -14.952 -2.232 0.046 1.00 96.06 99 ALA A CA 1
ATOM 737 C C . ALA A 1 99 ? -15.010 -3.636 -0.587 1.00 96.06 99 ALA A C 1
ATOM 739 O O . ALA A 1 99 ? -15.154 -4.615 0.137 1.00 96.06 99 ALA A O 1
ATOM 740 N N . GLU A 1 100 ? -14.845 -3.756 -1.909 1.00 97.19 100 GLU A N 1
ATOM 741 C CA . GLU A 1 100 ? -14.775 -5.053 -2.604 1.00 97.19 100 GLU A CA 1
ATOM 742 C C . GLU A 1 100 ? -13.640 -5.935 -2.061 1.00 97.19 100 GLU A C 1
ATOM 744 O O . GLU A 1 100 ? -13.872 -7.101 -1.750 1.00 97.19 100 GLU A O 1
ATOM 749 N N . HIS A 1 101 ? -12.436 -5.382 -1.868 1.00 96.00 101 HIS A N 1
ATOM 750 C CA . HIS A 1 101 ? -11.323 -6.124 -1.258 1.00 96.00 101 HIS A CA 1
ATOM 751 C C . HIS A 1 101 ? -11.565 -6.469 0.218 1.00 96.00 101 HIS A C 1
ATOM 753 O O . HIS A 1 101 ? -11.058 -7.470 0.714 1.00 96.00 101 HIS A O 1
ATOM 759 N N . ALA A 1 102 ? -12.356 -5.664 0.925 1.00 96.75 102 ALA A N 1
ATOM 760 C CA . ALA A 1 102 ? -12.691 -5.885 2.328 1.00 96.75 102 ALA A CA 1
ATOM 761 C C . ALA A 1 102 ? -13.857 -6.871 2.541 1.00 96.75 102 ALA A C 1
ATOM 763 O O . ALA A 1 102 ? -14.122 -7.272 3.676 1.00 96.75 102 ALA A O 1
ATOM 764 N N . ALA A 1 103 ? -14.568 -7.260 1.477 1.00 97.12 103 ALA A N 1
ATOM 765 C CA . ALA A 1 103 ? -15.866 -7.934 1.562 1.00 97.12 103 ALA A CA 1
ATOM 766 C C . ALA A 1 103 ? -15.825 -9.293 2.281 1.00 97.12 103 ALA A C 1
ATOM 768 O O . ALA A 1 103 ? -16.799 -9.682 2.920 1.00 97.12 103 ALA A O 1
ATOM 769 N N . ASN A 1 104 ? -14.694 -10.000 2.210 1.00 97.75 104 ASN A N 1
ATOM 770 C CA . ASN A 1 104 ? -14.514 -11.306 2.851 1.00 97.75 104 ASN A CA 1
ATOM 771 C C . ASN A 1 104 ? -14.020 -11.207 4.309 1.00 97.75 104 ASN A C 1
ATOM 773 O O . ASN A 1 104 ? -13.779 -12.230 4.953 1.00 97.75 104 ASN A O 1
ATOM 777 N N . GLY A 1 105 ? -13.878 -9.988 4.837 1.00 98.06 105 GLY A N 1
ATOM 778 C CA . GLY A 1 105 ? -13.496 -9.723 6.220 1.00 98.06 105 GLY A CA 1
ATOM 779 C C . GLY A 1 105 ? -11.982 -9.693 6.480 1.00 98.06 105 GLY A C 1
ATOM 780 O O . GLY A 1 105 ? -11.172 -9.983 5.592 1.00 98.06 105 GLY A O 1
ATOM 781 N N . PRO A 1 106 ? -11.587 -9.358 7.724 1.00 98.12 106 PRO A N 1
ATOM 782 C CA . PRO A 1 106 ? -10.201 -9.047 8.083 1.00 98.12 106 PRO A CA 1
ATOM 783 C C . PRO A 1 106 ? -9.242 -10.220 7.864 1.00 98.12 106 PRO A C 1
ATOM 785 O O . PRO A 1 106 ? -8.177 -10.055 7.273 1.00 98.12 106 PRO A O 1
ATOM 788 N N . ALA A 1 107 ? -9.629 -11.425 8.296 1.00 98.06 107 ALA A N 1
ATOM 789 C CA . ALA A 1 107 ? -8.781 -12.610 8.182 1.00 98.06 107 ALA A CA 1
ATOM 790 C C . ALA A 1 107 ? -8.540 -13.016 6.719 1.00 98.06 107 ALA A C 1
ATOM 792 O O . ALA A 1 107 ? -7.421 -13.376 6.359 1.00 98.06 107 ALA A O 1
ATOM 793 N N . ALA A 1 108 ? -9.573 -12.929 5.874 1.00 98.56 108 ALA A N 1
ATOM 794 C CA . ALA A 1 108 ? -9.459 -13.258 4.459 1.00 98.56 108 ALA A CA 1
ATOM 795 C C . ALA A 1 108 ? -8.547 -12.266 3.728 1.00 98.56 108 ALA A C 1
ATOM 797 O O . ALA A 1 108 ? -7.653 -12.692 3.002 1.00 98.56 108 ALA A O 1
ATOM 798 N N . LEU A 1 109 ? -8.712 -10.962 3.981 1.00 98.69 109 LEU A N 1
ATOM 799 C CA . LEU A 1 109 ? -7.850 -9.936 3.396 1.00 98.69 109 LEU A CA 1
ATOM 800 C C . LEU A 1 109 ? -6.386 -10.111 3.829 1.00 98.69 109 LEU A C 1
ATOM 802 O O . LEU A 1 109 ? -5.482 -10.073 2.997 1.00 98.69 109 LEU A O 1
ATOM 806 N N . ALA A 1 110 ? -6.137 -10.332 5.123 1.00 98.50 110 ALA A N 1
ATOM 807 C CA . ALA A 1 110 ? -4.785 -10.550 5.634 1.00 98.50 110 ALA A CA 1
ATOM 808 C C . ALA A 1 110 ? -4.120 -11.796 5.021 1.00 98.50 110 ALA A C 1
ATOM 810 O O . ALA A 1 110 ? -2.923 -11.767 4.717 1.00 98.50 110 ALA A O 1
ATOM 811 N N . ALA A 1 111 ? -4.881 -12.877 4.825 1.00 98.56 111 ALA A N 1
ATOM 812 C CA . ALA A 1 111 ? -4.404 -14.082 4.155 1.00 98.56 111 ALA A CA 1
ATOM 813 C C . ALA A 1 111 ? -4.077 -13.808 2.680 1.00 98.56 111 ALA A C 1
ATOM 815 O O . ALA A 1 111 ? -2.975 -14.123 2.244 1.00 98.56 111 ALA A O 1
ATOM 816 N N . GLU A 1 112 ? -4.967 -13.141 1.941 1.00 98.38 112 GLU A N 1
ATOM 817 C CA . GLU A 1 112 ? -4.749 -12.790 0.531 1.00 98.38 112 GLU A CA 1
ATOM 818 C C . GLU A 1 112 ? -3.479 -11.943 0.344 1.00 98.38 112 GLU A C 1
ATOM 820 O O . GLU A 1 112 ? -2.640 -12.242 -0.506 1.00 98.38 112 GLU A O 1
ATOM 825 N N . VAL A 1 113 ? -3.283 -10.930 1.195 1.00 98.44 113 VAL A N 1
ATOM 826 C CA . VAL A 1 113 ? -2.065 -10.106 1.193 1.00 98.44 113 VAL A CA 1
ATOM 827 C C . VAL A 1 113 ? -0.821 -10.938 1.518 1.00 98.44 113 VAL A C 1
ATOM 829 O O . VAL A 1 113 ? 0.229 -10.734 0.908 1.00 98.44 113 VAL A O 1
ATOM 832 N N . SER A 1 114 ? -0.918 -11.884 2.456 1.00 98.50 114 SER A N 1
ATOM 833 C CA . SER A 1 114 ? 0.206 -12.758 2.817 1.00 98.50 114 SER A CA 1
ATOM 834 C C . SER A 1 114 ? 0.624 -13.649 1.648 1.00 98.50 114 SER A C 1
ATOM 836 O O . SER A 1 114 ? 1.811 -13.727 1.336 1.00 98.50 114 SER A O 1
ATOM 838 N N . GLU A 1 115 ? -0.342 -14.260 0.963 1.00 98.25 115 GLU A N 1
ATOM 839 C CA . GLU A 1 115 ? -0.089 -15.091 -0.218 1.00 98.25 115 GLU A CA 1
ATOM 840 C C . GLU A 1 115 ? 0.506 -14.275 -1.369 1.00 98.25 115 GLU A C 1
ATOM 842 O O . GLU A 1 115 ? 1.452 -14.717 -2.024 1.00 98.25 115 GLU A O 1
ATOM 847 N N . ALA A 1 116 ? 0.019 -13.049 -1.584 1.00 97.75 116 ALA A N 1
ATOM 848 C CA . ALA A 1 116 ? 0.587 -12.153 -2.584 1.00 97.75 116 ALA A CA 1
ATOM 849 C C . ALA A 1 116 ? 2.054 -11.809 -2.284 1.00 97.75 116 ALA A C 1
ATOM 851 O O . ALA A 1 116 ? 2.882 -11.837 -3.193 1.00 97.75 116 ALA A O 1
ATOM 852 N N . LEU A 1 117 ? 2.406 -11.532 -1.022 1.00 98.06 117 LEU A N 1
ATOM 853 C CA . LEU A 1 117 ? 3.796 -11.265 -0.634 1.00 98.06 117 LEU A CA 1
ATOM 854 C C . LEU A 1 117 ? 4.699 -12.479 -0.858 1.00 98.06 117 LEU A C 1
ATOM 856 O O . LEU A 1 117 ? 5.775 -12.324 -1.431 1.00 98.06 117 LEU A O 1
ATOM 860 N N . ILE A 1 118 ? 4.242 -13.680 -0.487 1.00 97.88 118 ILE A N 1
ATOM 861 C CA . ILE A 1 118 ? 4.966 -14.933 -0.754 1.00 97.88 118 ILE A CA 1
ATOM 862 C C . ILE A 1 118 ? 5.176 -15.121 -2.260 1.00 97.88 118 ILE A C 1
ATOM 864 O O . ILE A 1 118 ? 6.260 -15.507 -2.695 1.00 97.88 118 ILE A O 1
ATOM 868 N N . ALA A 1 119 ? 4.152 -14.852 -3.072 1.00 96.69 119 ALA A N 1
ATOM 869 C CA . ALA A 1 119 ? 4.255 -14.978 -4.517 1.00 96.69 119 ALA A CA 1
ATOM 870 C C . ALA A 1 119 ? 5.282 -13.996 -5.100 1.00 96.69 119 ALA A C 1
ATOM 872 O O . ALA A 1 119 ? 6.157 -14.437 -5.846 1.00 96.69 119 ALA A O 1
ATOM 873 N N . LEU A 1 120 ? 5.206 -12.719 -4.715 1.00 96.69 120 LEU A N 1
ATOM 874 C CA . LEU A 1 120 ? 6.088 -11.650 -5.189 1.00 96.69 120 LEU A CA 1
ATOM 875 C C . LEU A 1 120 ? 7.555 -11.878 -4.796 1.00 96.69 120 LEU A C 1
ATOM 877 O O . LEU A 1 120 ? 8.450 -11.672 -5.618 1.00 96.69 120 LEU A O 1
ATOM 881 N N . ASP A 1 121 ? 7.814 -12.360 -3.578 1.00 96.62 121 ASP A N 1
ATOM 882 C CA . ASP A 1 121 ? 9.177 -12.596 -3.078 1.00 96.62 121 ASP A CA 1
ATOM 883 C C . ASP A 1 121 ? 9.941 -13.654 -3.890 1.00 96.62 121 ASP A C 1
ATOM 885 O O . ASP A 1 121 ? 11.168 -13.650 -3.933 1.00 96.62 121 ASP A O 1
ATOM 889 N N . ARG A 1 122 ? 9.232 -14.519 -4.628 1.00 95.25 122 ARG A N 1
ATOM 890 C CA . ARG A 1 122 ? 9.867 -15.519 -5.500 1.00 95.25 122 ARG A CA 1
ATOM 891 C C . ARG A 1 122 ? 10.488 -14.945 -6.770 1.00 95.25 122 ARG A C 1
ATOM 893 O O . ARG A 1 122 ? 11.336 -15.617 -7.350 1.00 95.25 122 ARG A O 1
ATOM 900 N N . HIS A 1 123 ? 10.061 -13.771 -7.242 1.00 91.31 123 HIS A N 1
ATOM 901 C CA . HIS A 1 123 ? 10.497 -13.265 -8.551 1.00 91.31 123 HIS A CA 1
ATOM 902 C C . HIS A 1 123 ? 10.931 -11.799 -8.555 1.00 91.31 123 HIS A C 1
ATOM 904 O O . HIS A 1 123 ? 11.892 -11.474 -9.247 1.00 91.31 123 HIS A O 1
ATOM 910 N N . VAL A 1 124 ? 10.312 -10.921 -7.758 1.00 94.88 124 VAL A N 1
ATOM 911 C CA . VAL A 1 124 ? 10.674 -9.493 -7.739 1.00 94.88 124 VAL A CA 1
ATOM 912 C C . VAL A 1 124 ? 12.145 -9.231 -7.374 1.00 94.88 124 VAL A C 1
ATOM 914 O O . VAL A 1 124 ? 12.729 -8.340 -7.989 1.00 94.88 124 VAL A O 1
ATOM 917 N N . PRO A 1 125 ? 12.807 -9.988 -6.469 1.00 94.94 125 PRO A N 1
ATOM 918 C CA . PRO A 1 125 ? 14.235 -9.790 -6.204 1.00 94.94 125 PRO A CA 1
ATOM 919 C C . PRO A 1 125 ? 15.151 -9.930 -7.429 1.00 94.94 125 PRO A C 1
ATOM 921 O O . PRO A 1 125 ? 16.242 -9.366 -7.427 1.00 94.94 125 PRO A O 1
ATOM 924 N N . ALA A 1 126 ? 14.742 -10.706 -8.438 1.00 92.56 126 ALA A N 1
ATOM 925 C CA . ALA A 1 126 ? 15.532 -10.971 -9.641 1.00 92.56 126 ALA A CA 1
ATOM 926 C C . ALA A 1 126 ? 15.250 -9.979 -10.785 1.00 92.56 126 ALA A C 1
ATOM 928 O O . ALA A 1 126 ? 15.914 -10.027 -11.819 1.00 92.56 126 ALA A O 1
ATOM 929 N N . GLU A 1 127 ? 14.261 -9.104 -10.617 1.00 93.31 127 GLU A N 1
ATOM 930 C CA . GLU A 1 127 ? 13.858 -8.120 -11.618 1.00 93.31 127 GLU A CA 1
ATOM 931 C C . GLU A 1 127 ? 14.798 -6.913 -11.617 1.00 93.31 127 GLU A C 1
ATOM 933 O O . GLU A 1 127 ? 15.243 -6.452 -10.565 1.00 93.31 127 GLU A O 1
ATOM 938 N N . ASP A 1 128 ? 15.050 -6.345 -12.797 1.00 93.19 128 ASP A N 1
ATOM 939 C CA . ASP A 1 128 ? 15.778 -5.081 -12.912 1.00 93.19 128 ASP A CA 1
ATOM 940 C C . ASP A 1 128 ? 14.910 -3.923 -12.371 1.00 93.19 128 ASP A C 1
ATOM 942 O O . ASP A 1 128 ? 13.836 -3.660 -12.926 1.00 93.19 128 ASP A O 1
ATOM 946 N N . PRO A 1 129 ? 15.347 -3.176 -11.335 1.00 92.94 129 PRO A N 1
ATOM 947 C CA . PRO A 1 129 ? 14.616 -2.014 -10.830 1.00 92.94 129 PRO A CA 1
ATOM 948 C C . PRO A 1 129 ? 14.361 -0.924 -11.884 1.00 92.94 129 PRO A C 1
ATOM 950 O O . PRO A 1 129 ? 13.408 -0.151 -11.752 1.00 92.94 129 PRO A O 1
ATOM 953 N N . ALA A 1 130 ? 15.188 -0.850 -12.930 1.00 93.94 130 ALA A N 1
ATOM 954 C CA . ALA A 1 130 ? 15.029 0.090 -14.034 1.00 93.94 130 ALA A CA 1
ATOM 955 C C . ALA A 1 130 ? 14.034 -0.387 -15.107 1.00 93.94 130 ALA A C 1
ATOM 957 O O . ALA A 1 130 ? 13.701 0.391 -16.007 1.00 93.94 130 ALA A O 1
ATOM 958 N N . ARG A 1 131 ? 13.522 -1.627 -15.029 1.00 93.88 131 ARG A N 1
ATOM 959 C CA . ARG A 1 131 ? 12.550 -2.131 -16.006 1.00 93.88 131 ARG A CA 1
ATOM 960 C C . ARG A 1 131 ? 11.268 -1.311 -15.972 1.00 93.88 131 ARG A C 1
ATOM 962 O O . ARG A 1 131 ? 10.774 -0.958 -14.903 1.00 93.88 131 ARG A O 1
ATOM 969 N N . TRP A 1 132 ? 10.697 -1.058 -17.142 1.00 95.56 132 TRP A N 1
ATOM 970 C CA . TRP A 1 132 ? 9.403 -0.396 -17.262 1.00 95.56 132 TRP A CA 1
ATOM 971 C C . TRP A 1 132 ? 8.266 -1.376 -16.953 1.00 95.56 132 TRP A C 1
ATOM 973 O O . TRP A 1 132 ? 8.281 -2.527 -17.391 1.00 95.56 132 TRP A O 1
ATOM 983 N N . VAL A 1 133 ? 7.288 -0.903 -16.189 1.00 95.56 133 VAL A N 1
ATOM 984 C CA . VAL A 1 133 ? 6.092 -1.629 -15.763 1.00 95.56 133 VAL A CA 1
ATOM 985 C C . VAL A 1 133 ? 4.877 -0.843 -16.223 1.00 95.56 133 VAL A C 1
ATOM 987 O O . VAL A 1 133 ? 4.756 0.347 -15.925 1.00 95.56 133 VAL A O 1
ATOM 990 N N . ASP A 1 134 ? 3.989 -1.509 -16.951 1.00 94.19 134 ASP A N 1
ATOM 991 C CA . ASP A 1 134 ? 2.715 -0.946 -17.374 1.00 94.19 134 ASP A CA 1
ATOM 992 C C . ASP A 1 134 ? 1.726 -0.896 -16.193 1.00 94.19 134 ASP A C 1
ATOM 994 O O . ASP A 1 134 ? 1.555 -1.862 -15.446 1.00 94.19 134 ASP A O 1
ATOM 998 N N . ILE A 1 135 ? 1.062 0.249 -16.019 1.00 90.94 135 ILE A N 1
ATOM 999 C CA . ILE A 1 135 ? 0.034 0.454 -15.000 1.00 90.94 135 ILE A CA 1
ATOM 1000 C C . ILE A 1 135 ? -1.348 0.493 -15.669 1.00 90.94 135 ILE A C 1
ATOM 1002 O O . ILE A 1 135 ? -1.868 1.552 -16.041 1.00 90.94 135 ILE A O 1
ATOM 1006 N N . PHE A 1 136 ? -1.962 -0.688 -15.785 1.00 82.00 136 PHE A N 1
ATOM 1007 C CA . PHE A 1 136 ? -3.316 -0.911 -16.321 1.00 82.00 136 PHE A CA 1
ATOM 1008 C C . PHE A 1 136 ? -3.578 -0.309 -17.719 1.00 82.00 136 PHE A C 1
ATOM 1010 O O . PHE A 1 136 ? -4.676 0.175 -17.993 1.00 82.00 136 PHE A O 1
ATOM 1017 N N . GLY A 1 137 ? -2.583 -0.331 -18.597 1.00 80.25 137 GLY A N 1
ATOM 1018 C CA . GLY A 1 137 ? -2.642 0.067 -20.002 1.00 80.25 137 GLY A CA 1
ATOM 1019 C C . GLY A 1 137 ? -2.656 1.575 -20.246 1.00 80.25 137 GLY A C 1
ATOM 1020 O O . GLY A 1 137 ? -2.938 1.998 -21.364 1.00 80.25 137 GLY A O 1
ATOM 1021 N N . ASN A 1 138 ? -2.409 2.395 -19.218 1.00 83.50 138 ASN A N 1
ATOM 1022 C CA . ASN A 1 138 ? -2.519 3.856 -19.329 1.00 83.50 138 ASN A CA 1
ATOM 1023 C C . ASN A 1 138 ? -1.157 4.548 -19.431 1.00 83.50 138 ASN A C 1
ATOM 1025 O O . ASN A 1 138 ? -0.977 5.463 -20.231 1.00 83.50 138 ASN A O 1
ATOM 1029 N N . HIS A 1 139 ? -0.210 4.138 -18.590 1.00 90.62 139 HIS A N 1
ATOM 1030 C CA . HIS A 1 139 ? 1.137 4.695 -18.523 1.00 90.62 139 HIS A CA 1
ATOM 1031 C C . HIS A 1 139 ? 2.097 3.676 -17.906 1.00 90.62 139 HIS A C 1
ATOM 1033 O O . HIS A 1 139 ? 1.687 2.819 -17.121 1.00 90.62 139 HIS A O 1
ATOM 1039 N N . ALA A 1 140 ? 3.382 3.817 -18.207 1.00 94.88 140 ALA A N 1
ATOM 1040 C CA . ALA A 1 140 ? 4.451 2.998 -17.670 1.00 94.88 140 ALA A CA 1
ATOM 1041 C C . ALA A 1 140 ? 5.366 3.807 -16.746 1.00 94.88 140 ALA A C 1
ATOM 1043 O O . ALA A 1 140 ? 5.705 4.957 -17.027 1.00 94.88 140 ALA A O 1
ATOM 1044 N N . VAL A 1 141 ? 5.804 3.172 -15.665 1.00 94.88 141 VAL A N 1
ATOM 1045 C CA . VAL A 1 141 ? 6.803 3.690 -14.716 1.00 94.88 141 VAL A CA 1
ATOM 1046 C C . VAL A 1 141 ? 7.905 2.649 -14.532 1.00 94.88 141 VAL A C 1
ATOM 1048 O O . VAL A 1 141 ? 7.691 1.480 -14.845 1.00 94.88 141 VAL A O 1
ATOM 1051 N N . THR A 1 142 ? 9.087 3.017 -14.036 1.00 95.69 142 THR A N 1
ATOM 1052 C CA . THR A 1 142 ? 10.086 1.993 -13.671 1.00 95.69 142 THR A CA 1
ATOM 1053 C C . THR A 1 142 ? 9.601 1.163 -12.478 1.00 95.69 142 THR A C 1
ATOM 1055 O O . THR A 1 142 ? 8.807 1.653 -11.672 1.00 95.69 142 THR A O 1
ATOM 1058 N N . LEU A 1 143 ? 10.087 -0.071 -12.317 1.00 95.69 143 LEU A N 1
ATOM 1059 C CA . LEU A 1 143 ? 9.786 -0.900 -11.144 1.00 95.69 143 LEU A CA 1
ATOM 1060 C C . LEU A 1 143 ? 10.171 -0.184 -9.841 1.00 95.69 143 LEU A C 1
ATOM 1062 O O . LEU A 1 143 ? 9.402 -0.184 -8.884 1.00 95.69 143 LEU A O 1
ATOM 1066 N N . ASP A 1 144 ? 11.316 0.497 -9.821 1.00 95.00 144 ASP A N 1
ATOM 1067 C CA . ASP A 1 144 ? 11.741 1.330 -8.694 1.00 95.00 144 ASP A CA 1
ATOM 1068 C C . ASP A 1 144 ? 10.744 2.469 -8.391 1.00 95.00 144 ASP A C 1
ATOM 1070 O O . ASP A 1 144 ? 10.359 2.676 -7.235 1.00 95.00 144 ASP A O 1
ATOM 1074 N N . THR A 1 145 ? 10.244 3.153 -9.427 1.00 94.56 145 THR A N 1
ATOM 1075 C CA . THR A 1 145 ? 9.195 4.177 -9.287 1.00 94.56 145 THR A CA 1
ATOM 1076 C C . THR A 1 145 ? 7.912 3.554 -8.748 1.00 94.56 145 THR A C 1
ATOM 1078 O O . THR A 1 145 ? 7.355 4.052 -7.771 1.00 94.56 145 THR A O 1
ATOM 1081 N N . LEU A 1 146 ? 7.463 2.430 -9.315 1.00 95.25 146 LEU A N 1
ATOM 1082 C CA . LEU A 1 146 ? 6.271 1.717 -8.862 1.00 95.25 146 LEU A CA 1
ATOM 1083 C C . LEU A 1 146 ? 6.373 1.367 -7.375 1.00 95.25 146 LEU A C 1
ATOM 1085 O O . LEU A 1 146 ? 5.506 1.777 -6.603 1.00 95.25 146 LEU A O 1
ATOM 1089 N N . LEU A 1 147 ? 7.448 0.694 -6.957 1.00 96.12 147 LEU A N 1
ATOM 1090 C CA . LEU A 1 147 ? 7.681 0.325 -5.557 1.00 96.12 147 LEU A CA 1
ATOM 1091 C C . LEU A 1 147 ? 7.731 1.557 -4.643 1.00 96.12 147 LEU A C 1
ATOM 1093 O O . LEU A 1 147 ? 7.175 1.518 -3.549 1.00 96.12 147 LEU A O 1
ATOM 1097 N N . THR A 1 148 ? 8.301 2.675 -5.105 1.00 95.50 148 THR A N 1
ATOM 1098 C CA . THR A 1 148 ? 8.292 3.946 -4.358 1.00 95.50 148 THR A CA 1
ATOM 1099 C C . THR A 1 148 ? 6.880 4.477 -4.149 1.00 95.50 148 THR A C 1
ATOM 1101 O O . THR A 1 148 ? 6.517 4.828 -3.029 1.00 95.50 148 THR A O 1
ATOM 1104 N N . THR A 1 149 ? 6.048 4.503 -5.195 1.00 94.38 149 THR A N 1
ATOM 1105 C CA . THR A 1 149 ? 4.657 4.963 -5.046 1.00 94.38 149 THR A CA 1
ATOM 1106 C C . THR A 1 149 ? 3.874 4.062 -4.097 1.00 94.38 149 THR A C 1
ATOM 1108 O O . THR A 1 149 ? 3.068 4.556 -3.317 1.00 94.38 149 THR A O 1
ATOM 1111 N N . ARG A 1 150 ? 4.117 2.742 -4.128 1.00 96.31 150 ARG A N 1
ATOM 1112 C CA . ARG A 1 150 ? 3.456 1.811 -3.209 1.00 96.31 150 ARG A CA 1
ATOM 1113 C C . ARG A 1 150 ? 3.960 1.986 -1.775 1.00 96.31 150 ARG A C 1
ATOM 1115 O O . ARG A 1 150 ? 3.153 1.905 -0.863 1.00 96.31 150 ARG A O 1
ATOM 1122 N N . LEU A 1 151 ? 5.249 2.268 -1.563 1.00 96.75 151 LEU A N 1
ATOM 1123 C CA . LEU A 1 151 ? 5.798 2.590 -0.239 1.00 96.75 151 LEU A CA 1
ATOM 1124 C C . LEU A 1 151 ? 5.098 3.801 0.391 1.00 96.75 151 LEU A C 1
ATOM 1126 O O . LEU A 1 151 ? 4.724 3.729 1.558 1.00 96.75 151 LEU A O 1
ATOM 1130 N N . VAL A 1 152 ? 4.876 4.873 -0.380 1.00 96.44 152 VAL A N 1
ATOM 1131 C CA . VAL A 1 152 ? 4.131 6.054 0.094 1.00 96.44 152 VAL A CA 1
ATOM 1132 C C . VAL A 1 152 ? 2.725 5.659 0.544 1.00 96.44 152 VAL A C 1
ATOM 1134 O O . VAL A 1 152 ? 2.336 5.971 1.666 1.00 96.44 152 VAL A O 1
ATOM 1137 N N . GLU A 1 153 ? 1.991 4.920 -0.291 1.00 97.38 153 GLU A N 1
ATOM 1138 C CA . GLU A 1 153 ? 0.634 4.462 0.035 1.00 97.38 153 GLU A CA 1
ATOM 1139 C C . GLU A 1 153 ? 0.605 3.566 1.281 1.00 97.38 153 GLU A C 1
ATOM 1141 O O . GLU A 1 153 ? -0.275 3.716 2.124 1.00 97.38 153 GLU A O 1
ATOM 1146 N N . LEU A 1 154 ? 1.568 2.646 1.417 1.00 98.25 154 LEU A N 1
ATOM 1147 C CA . LEU A 1 154 ? 1.652 1.744 2.564 1.00 98.25 154 LEU A CA 1
ATOM 1148 C C . LEU A 1 154 ? 1.897 2.503 3.865 1.00 98.25 154 LEU A C 1
ATOM 1150 O O . LEU A 1 154 ? 1.247 2.209 4.863 1.00 98.25 154 LEU A O 1
ATOM 1154 N N . VAL A 1 155 ? 2.821 3.462 3.860 1.00 98.00 155 VAL A N 1
ATOM 1155 C CA . VAL A 1 155 ? 3.161 4.245 5.051 1.00 98.00 155 VAL A CA 1
ATOM 1156 C C . VAL A 1 155 ? 1.997 5.143 5.462 1.00 98.00 155 VAL A C 1
ATOM 1158 O O . VAL A 1 155 ? 1.552 5.063 6.605 1.00 98.00 155 VAL A O 1
ATOM 1161 N N . VAL A 1 156 ? 1.474 5.949 4.534 1.00 97.12 156 VAL A N 1
ATOM 1162 C CA . VAL A 1 156 ? 0.407 6.920 4.825 1.00 97.12 156 VAL A CA 1
ATOM 1163 C C . VAL A 1 156 ? -0.861 6.205 5.287 1.00 97.12 156 VAL A C 1
ATOM 1165 O O . VAL A 1 156 ? -1.390 6.507 6.351 1.00 97.12 156 VAL A O 1
ATOM 1168 N N . HIS A 1 157 ? -1.314 5.188 4.552 1.00 98.25 157 HIS A N 1
ATOM 1169 C CA . HIS A 1 157 ? -2.580 4.536 4.883 1.00 98.25 157 HIS A CA 1
ATOM 1170 C C . HIS A 1 157 ? -2.484 3.527 6.030 1.00 98.25 157 HIS A C 1
ATOM 1172 O O . HIS A 1 157 ? -3.514 3.140 6.581 1.00 98.25 157 HIS A O 1
ATOM 1178 N N . SER A 1 158 ? -1.277 3.118 6.435 1.00 98.69 158 SER A N 1
ATOM 1179 C CA . SER A 1 158 ? -1.110 2.414 7.710 1.00 98.69 158 SER A CA 1
ATOM 1180 C C . SER A 1 158 ? -1.266 3.355 8.903 1.00 98.69 158 SER A C 1
ATOM 1182 O O . SER A 1 158 ? -1.829 2.938 9.911 1.00 98.69 158 SER A O 1
ATOM 1184 N N . ASP A 1 159 ? -0.803 4.605 8.800 1.00 98.38 159 ASP A N 1
ATOM 1185 C CA . ASP A 1 159 ? -1.043 5.623 9.830 1.00 98.38 159 ASP A CA 1
ATOM 1186 C C . ASP A 1 159 ? -2.540 5.945 9.935 1.00 98.38 159 ASP A C 1
ATOM 1188 O O . ASP A 1 159 ? -3.117 5.818 11.016 1.00 98.38 159 ASP A O 1
ATOM 1192 N N . ASP A 1 160 ? -3.202 6.195 8.798 1.00 98.50 160 ASP A N 1
ATOM 1193 C CA . ASP A 1 160 ? -4.656 6.404 8.749 1.00 98.50 160 ASP A CA 1
ATOM 1194 C C . ASP A 1 160 ? -5.417 5.242 9.413 1.00 98.50 160 ASP A C 1
ATOM 1196 O O . ASP A 1 160 ? -6.359 5.449 10.187 1.00 98.50 160 ASP A O 1
ATOM 1200 N N . LEU A 1 161 ? -5.017 3.998 9.123 1.00 98.75 161 LEU A N 1
ATOM 1201 C CA . LEU A 1 161 ? -5.661 2.803 9.663 1.00 98.75 161 LEU A CA 1
ATOM 1202 C C . LEU A 1 161 ? -5.408 2.645 11.167 1.00 98.75 161 LEU A C 1
ATOM 1204 O O . LEU A 1 161 ? -6.340 2.321 11.901 1.00 98.75 161 LEU A O 1
ATOM 1208 N N . ALA A 1 162 ? -4.186 2.902 11.639 1.00 98.69 162 ALA A N 1
ATOM 1209 C CA . ALA A 1 162 ? -3.846 2.839 13.059 1.00 98.69 162 ALA A CA 1
ATOM 1210 C C . ALA A 1 162 ? -4.616 3.893 13.871 1.00 98.69 162 ALA A C 1
ATOM 1212 O O . ALA A 1 162 ? -5.236 3.558 14.885 1.00 98.69 162 ALA A O 1
ATOM 1213 N N . VAL A 1 163 ? -4.669 5.135 13.377 1.00 98.56 163 VAL A N 1
ATOM 1214 C CA . VAL A 1 163 ? -5.450 6.228 13.977 1.00 98.56 163 VAL A CA 1
ATOM 1215 C C . VAL A 1 163 ? -6.936 5.876 14.035 1.00 98.56 163 VAL A C 1
ATOM 1217 O O . VAL A 1 163 ? -7.576 6.102 15.062 1.00 98.56 163 VAL A O 1
ATOM 1220 N N . SER A 1 164 ? -7.478 5.256 12.980 1.00 98.69 164 SER A N 1
ATOM 1221 C CA . SER A 1 164 ? -8.892 4.848 12.912 1.00 98.69 164 SER A CA 1
ATOM 1222 C C . SER A 1 164 ? -9.318 3.906 14.043 1.00 98.69 164 SER A C 1
ATOM 1224 O O . SER A 1 164 ? -10.496 3.855 14.387 1.00 98.69 164 SER A O 1
ATOM 1226 N N . VAL A 1 165 ? -8.377 3.157 14.623 1.00 98.56 165 VAL A N 1
ATOM 1227 C CA . VAL A 1 165 ? -8.640 2.167 15.681 1.00 98.56 165 VAL A CA 1
ATOM 1228 C C . VAL A 1 165 ? -7.937 2.498 16.998 1.00 98.56 165 VAL A C 1
ATOM 1230 O O . VAL A 1 165 ? -7.846 1.643 17.878 1.00 98.56 165 VAL A O 1
ATOM 1233 N N . ALA A 1 166 ? -7.440 3.734 17.134 1.00 98.06 166 ALA A N 1
ATOM 1234 C CA . ALA A 1 166 ? -6.677 4.210 18.287 1.00 98.06 166 ALA A CA 1
ATOM 1235 C C . ALA A 1 166 ? -5.487 3.299 18.663 1.00 98.06 166 ALA A C 1
ATOM 1237 O O . ALA A 1 166 ? -5.150 3.144 19.840 1.00 98.06 166 ALA A O 1
ATOM 1238 N N . ALA A 1 167 ? -4.849 2.687 17.663 1.00 97.44 167 ALA A N 1
ATOM 1239 C CA . ALA A 1 167 ? -3.629 1.909 17.832 1.00 97.44 167 ALA A CA 1
ATOM 1240 C C . ALA A 1 167 ? -2.385 2.789 17.616 1.00 97.44 167 ALA A C 1
ATOM 1242 O O . ALA A 1 167 ? -2.453 3.790 16.901 1.00 97.44 167 ALA A O 1
ATOM 1243 N N . PRO A 1 168 ? -1.224 2.420 18.186 1.00 96.69 168 PRO A N 1
ATOM 1244 C CA . PRO A 1 168 ? 0.037 3.060 17.835 1.00 96.69 168 PRO A CA 1
ATOM 1245 C C . PRO A 1 168 ? 0.336 2.904 16.341 1.00 96.69 168 PRO A C 1
ATOM 1247 O O . PRO A 1 168 ? 0.207 1.803 15.797 1.00 96.69 168 PRO A O 1
ATOM 1250 N N . THR A 1 169 ? 0.793 3.978 15.696 1.00 93.88 169 THR A N 1
ATOM 1251 C CA . THR A 1 169 ? 1.300 3.920 14.321 1.00 93.88 169 THR A CA 1
ATOM 1252 C C . THR A 1 169 ? 2.441 2.897 14.233 1.00 93.88 169 THR A C 1
ATOM 1254 O O . THR A 1 169 ? 3.360 2.935 15.062 1.00 93.88 169 THR A O 1
ATOM 1257 N N . PRO A 1 170 ? 2.424 1.973 13.253 1.00 95.75 170 PRO A N 1
ATOM 1258 C CA . PRO A 1 170 ? 3.489 0.994 13.105 1.00 95.75 170 PRO A CA 1
ATOM 1259 C C . PRO A 1 170 ? 4.849 1.649 12.854 1.00 95.75 170 PRO A C 1
ATOM 1261 O O . PRO A 1 170 ? 4.965 2.645 12.143 1.00 95.75 170 PRO A O 1
ATOM 1264 N N . THR A 1 171 ? 5.908 1.048 13.393 1.00 96.25 171 THR A N 1
ATOM 1265 C CA . THR A 1 171 ? 7.278 1.448 13.051 1.00 96.25 171 THR A CA 1
ATOM 1266 C C . THR A 1 171 ? 7.691 0.803 11.730 1.00 96.25 171 THR A C 1
ATOM 1268 O O . THR A 1 171 ? 7.655 -0.421 11.585 1.00 96.25 171 THR A O 1
ATOM 1271 N N . PHE A 1 172 ? 8.109 1.628 10.772 1.00 95.69 172 PHE A N 1
ATOM 1272 C CA . PHE A 1 172 ? 8.627 1.198 9.472 1.00 95.69 172 PHE A CA 1
ATOM 1273 C C . PHE A 1 172 ? 10.162 1.229 9.439 1.00 95.69 172 PHE A C 1
ATOM 1275 O O . PHE A 1 172 ? 10.774 1.923 10.255 1.00 95.69 172 PHE A O 1
ATOM 1282 N 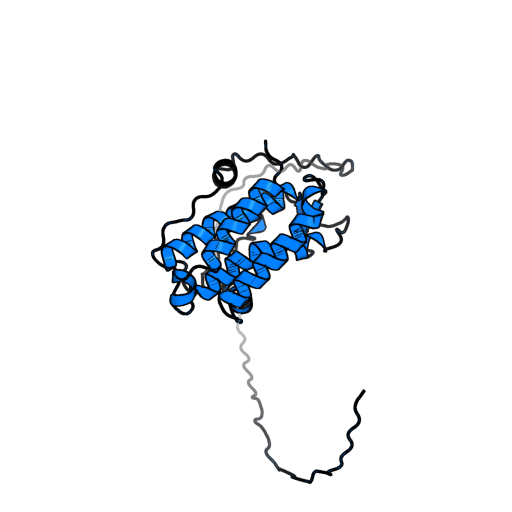N . PRO A 1 173 ? 10.810 0.511 8.499 1.00 94.94 173 PRO A N 1
ATOM 1283 C CA . PRO A 1 173 ? 12.249 0.639 8.288 1.00 94.94 173 PRO A CA 1
ATOM 1284 C C . PRO A 1 173 ? 12.652 2.112 8.070 1.00 94.94 173 PRO A C 1
ATOM 1286 O O . PRO A 1 173 ? 12.019 2.774 7.243 1.00 94.94 173 PRO A O 1
ATOM 1289 N N . PRO A 1 174 ? 13.703 2.631 8.738 1.00 94.75 174 PRO A N 1
ATOM 1290 C CA . PRO A 1 174 ? 14.116 4.032 8.594 1.00 94.75 174 PRO A CA 1
ATOM 1291 C C . PRO A 1 174 ? 14.358 4.447 7.138 1.00 94.75 174 PRO A C 1
ATOM 1293 O O . PRO A 1 174 ? 13.844 5.464 6.693 1.00 94.75 174 PRO A O 1
ATOM 1296 N N . GLU A 1 175 ? 15.014 3.592 6.350 1.00 94.81 175 GLU A N 1
ATOM 1297 C CA . GLU A 1 175 ? 15.255 3.840 4.921 1.00 94.81 175 GLU A CA 1
ATOM 1298 C C . GLU A 1 175 ? 13.962 3.931 4.087 1.00 94.81 175 GLU A C 1
ATOM 1300 O O . GLU A 1 175 ? 13.913 4.652 3.089 1.00 94.81 175 GLU A O 1
ATOM 1305 N N . ALA A 1 176 ? 12.900 3.213 4.476 1.00 94.19 176 ALA A N 1
ATOM 1306 C CA . ALA A 1 176 ? 11.599 3.339 3.823 1.00 94.19 176 ALA A CA 1
ATOM 1307 C C . ALA A 1 176 ? 10.966 4.698 4.149 1.00 94.19 176 ALA A C 1
ATOM 1309 O O . ALA A 1 176 ? 10.414 5.343 3.258 1.00 94.19 176 ALA A O 1
ATOM 1310 N N . MET A 1 177 ? 11.105 5.161 5.395 1.00 95.06 177 MET A N 1
ATOM 1311 C CA . MET A 1 177 ? 10.635 6.481 5.809 1.00 95.06 177 MET A CA 1
ATOM 1312 C C . MET A 1 177 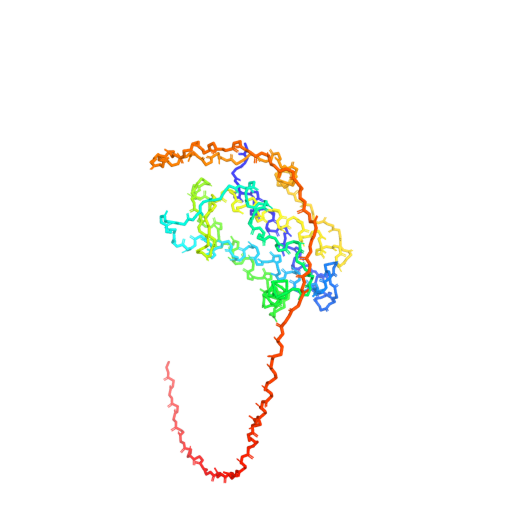? 11.393 7.607 5.112 1.00 95.06 177 MET A C 1
ATOM 1314 O O . MET A 1 177 ? 10.762 8.492 4.541 1.00 95.06 177 MET A O 1
ATOM 1318 N N . ASP A 1 178 ? 12.723 7.535 5.065 1.00 94.56 178 ASP A N 1
ATOM 1319 C CA . ASP A 1 178 ? 13.558 8.507 4.355 1.00 94.56 178 ASP A CA 1
ATOM 1320 C C . ASP A 1 178 ? 13.136 8.627 2.889 1.00 94.56 178 ASP A C 1
ATOM 1322 O O . ASP A 1 178 ? 13.001 9.727 2.356 1.00 94.56 178 ASP A O 1
ATOM 1326 N N . ARG A 1 179 ? 12.846 7.494 2.237 1.00 93.44 179 ARG A N 1
ATOM 1327 C CA . ARG A 1 179 ? 12.377 7.468 0.848 1.00 93.44 179 ARG A CA 1
ATOM 1328 C C . ARG A 1 179 ? 10.987 8.084 0.680 1.00 93.44 179 ARG A C 1
ATOM 1330 O O . ARG A 1 179 ? 10.762 8.816 -0.287 1.00 93.44 179 ARG A O 1
ATOM 1337 N N . VAL A 1 180 ? 10.057 7.812 1.597 1.00 93.88 180 VAL A N 1
ATOM 1338 C CA . VAL A 1 180 ? 8.714 8.416 1.587 1.00 93.88 180 VAL A CA 1
ATOM 1339 C C . VAL A 1 180 ? 8.798 9.925 1.814 1.00 93.88 180 VAL A C 1
ATOM 1341 O O . VAL A 1 180 ? 8.206 10.682 1.048 1.00 93.88 180 VAL A O 1
ATOM 1344 N N . LEU A 1 181 ? 9.595 10.381 2.783 1.00 94.00 181 LEU A N 1
ATOM 1345 C CA . LEU A 1 181 ? 9.819 11.802 3.059 1.00 94.00 181 LEU A CA 1
ATOM 1346 C C . LEU A 1 181 ? 10.507 12.512 1.891 1.00 94.00 181 LEU A C 1
ATOM 1348 O O . LEU A 1 181 ? 10.084 13.599 1.494 1.00 94.00 181 LEU A O 1
ATOM 1352 N N . ALA A 1 182 ? 11.522 11.892 1.286 1.00 92.50 182 ALA A N 1
ATOM 1353 C CA . ALA A 1 182 ? 12.168 12.430 0.095 1.00 92.50 182 ALA A CA 1
ATOM 1354 C C . ALA A 1 182 ? 11.165 12.579 -1.060 1.00 92.50 182 ALA A C 1
ATOM 1356 O O . ALA A 1 182 ? 11.152 13.589 -1.762 1.00 92.50 182 ALA A O 1
ATOM 1357 N N . THR A 1 183 ? 10.269 11.603 -1.225 1.00 92.00 183 THR A N 1
ATOM 1358 C CA . THR A 1 183 ? 9.210 11.646 -2.243 1.00 92.00 183 THR A CA 1
ATOM 1359 C C . THR A 1 183 ? 8.211 12.767 -1.957 1.00 92.00 183 THR A C 1
ATOM 1361 O O . THR A 1 183 ? 7.938 13.580 -2.837 1.00 92.00 183 THR A O 1
ATOM 1364 N N . ALA A 1 184 ? 7.721 12.867 -0.720 1.00 89.44 184 ALA A N 1
ATOM 1365 C CA . ALA A 1 184 ? 6.749 13.878 -0.307 1.00 89.44 184 ALA A CA 1
ATOM 1366 C C . ALA A 1 184 ? 7.300 15.313 -0.392 1.00 89.44 184 ALA A C 1
ATOM 1368 O O . ALA A 1 184 ? 6.562 16.248 -0.687 1.00 89.44 184 ALA A O 1
ATOM 1369 N N . THR A 1 185 ? 8.604 15.491 -0.167 1.00 90.44 185 THR A N 1
ATOM 1370 C CA . THR A 1 185 ? 9.290 16.792 -0.264 1.00 90.44 185 THR A CA 1
ATOM 1371 C C . THR A 1 185 ? 9.800 17.109 -1.672 1.00 90.44 185 THR A C 1
ATOM 1373 O O . THR A 1 185 ? 10.379 18.172 -1.884 1.00 90.44 185 THR A O 1
ATOM 1376 N N . GLY A 1 186 ? 9.609 16.207 -2.643 1.00 85.69 186 GLY A N 1
ATOM 1377 C CA . GLY A 1 186 ? 10.106 16.370 -4.013 1.00 85.69 186 GLY A CA 1
ATOM 1378 C C . GLY A 1 186 ? 11.632 16.284 -4.146 1.00 85.69 186 GLY A C 1
ATOM 1379 O O . GLY A 1 186 ? 12.179 16.699 -5.165 1.00 85.69 186 GLY A O 1
ATOM 1380 N N . THR A 1 187 ? 12.327 15.763 -3.132 1.00 83.19 187 THR A N 1
ATOM 1381 C CA . THR A 1 187 ? 13.788 15.582 -3.128 1.00 83.19 187 THR A CA 1
ATOM 1382 C C . THR A 1 187 ? 14.218 14.180 -3.568 1.00 83.19 187 THR A C 1
ATOM 1384 O O . THR A 1 187 ? 15.406 13.936 -3.781 1.00 83.19 187 THR A O 1
ATOM 1387 N N . ALA A 1 188 ? 13.266 13.258 -3.750 1.00 81.44 188 ALA A N 1
ATOM 1388 C CA . ALA A 1 188 ? 13.528 11.941 -4.312 1.00 81.44 188 ALA A CA 1
ATOM 1389 C C . ALA A 1 188 ? 14.011 12.052 -5.764 1.00 81.44 188 ALA A C 1
ATOM 1391 O O . ALA A 1 188 ? 13.345 12.630 -6.625 1.00 81.44 188 ALA A O 1
ATOM 1392 N N . THR A 1 189 ? 15.160 11.447 -6.052 1.00 68.50 189 THR A N 1
ATOM 1393 C CA . THR A 1 189 ? 15.688 11.342 -7.409 1.00 68.50 189 THR A CA 1
ATOM 1394 C C . THR A 1 189 ? 15.156 10.073 -8.067 1.00 68.50 189 THR A C 1
ATOM 1396 O O . THR A 1 189 ? 15.285 8.974 -7.537 1.00 68.50 189 THR A O 1
ATOM 1399 N N . SER A 1 190 ? 14.540 10.213 -9.241 1.00 59.84 190 SER A N 1
ATOM 1400 C CA . SER A 1 190 ? 14.334 9.070 -10.138 1.00 59.84 190 SER A CA 1
ATOM 1401 C C . SER A 1 190 ? 15.585 8.863 -10.988 1.00 59.84 190 SER A C 1
ATOM 1403 O O . SER A 1 190 ? 16.249 9.853 -11.319 1.00 59.84 190 SER A O 1
ATOM 1405 N N . PRO A 1 191 ? 15.889 7.627 -11.423 1.00 54.28 191 PRO A N 1
ATOM 1406 C CA . PRO A 1 191 ? 16.712 7.440 -12.611 1.00 54.28 191 PRO A CA 1
ATOM 1407 C C . PRO A 1 191 ? 16.105 8.305 -13.718 1.00 54.28 191 PRO A C 1
ATOM 1409 O O . PRO A 1 191 ? 14.910 8.184 -14.002 1.00 54.28 191 PRO A O 1
ATOM 1412 N N . SER A 1 192 ? 16.874 9.247 -14.271 1.00 48.75 192 SER A N 1
ATOM 1413 C CA . SER A 1 192 ? 16.331 10.147 -15.283 1.00 48.75 192 SER A CA 1
ATOM 1414 C C . SER A 1 192 ? 15.809 9.312 -16.450 1.00 48.75 192 SER A C 1
ATOM 1416 O O . SER A 1 192 ? 16.459 8.367 -16.905 1.00 48.75 192 SER A O 1
ATOM 1418 N N . CYS A 1 193 ? 14.614 9.647 -16.936 1.00 46.44 193 CYS A N 1
ATOM 1419 C CA . CYS A 1 193 ? 14.170 9.158 -18.228 1.00 46.44 193 CYS A CA 1
ATOM 1420 C C . CYS A 1 193 ? 15.133 9.769 -19.252 1.00 46.44 193 CYS A C 1
ATOM 1422 O O . CYS A 1 193 ? 14.995 10.936 -19.622 1.00 46.44 193 CYS A O 1
ATOM 1424 N N . ALA A 1 194 ? 16.179 9.035 -19.637 1.00 42.78 194 ALA A N 1
ATOM 1425 C CA . ALA A 1 194 ? 17.009 9.448 -20.754 1.00 42.78 194 ALA A CA 1
ATOM 1426 C C . ALA A 1 194 ? 16.068 9.648 -21.954 1.00 42.78 194 ALA A C 1
ATOM 1428 O O . ALA A 1 194 ? 15.229 8.774 -22.208 1.00 42.78 194 ALA A O 1
ATOM 1429 N N . PRO A 1 195 ? 16.141 10.786 -22.669 1.00 35.72 195 PRO A N 1
ATOM 1430 C CA . PRO A 1 195 ? 15.298 10.992 -23.832 1.00 35.72 195 PRO A CA 1
ATOM 1431 C C . PRO A 1 195 ? 15.537 9.837 -24.803 1.00 35.72 195 PRO A C 1
ATOM 1433 O O . PRO A 1 195 ? 16.684 9.519 -25.126 1.00 35.72 195 PRO A O 1
ATOM 1436 N N . SER A 1 196 ? 14.456 9.189 -25.241 1.00 37.78 196 SER A N 1
ATOM 1437 C CA . SER A 1 196 ? 14.520 8.170 -26.286 1.00 37.78 196 SER A CA 1
ATOM 1438 C C . SER A 1 196 ? 15.341 8.721 -27.460 1.00 37.78 196 SER A C 1
ATOM 1440 O O . SER A 1 196 ? 15.036 9.825 -27.929 1.00 37.78 196 SER A O 1
ATOM 1442 N N . PRO A 1 197 ? 16.366 8.008 -27.959 1.00 34.28 197 PRO A N 1
ATOM 1443 C CA . PRO A 1 197 ? 17.076 8.444 -29.149 1.00 34.28 197 PRO A CA 1
ATOM 1444 C C . PRO A 1 197 ? 16.101 8.314 -30.322 1.00 34.28 197 PRO A C 1
ATOM 1446 O O . PRO A 1 197 ? 15.878 7.215 -30.820 1.00 34.28 197 PRO A O 1
ATOM 1449 N N . GLY A 1 198 ? 15.451 9.410 -30.723 1.00 38.84 198 GLY A N 1
ATOM 1450 C CA . GLY A 1 198 ? 14.582 9.367 -31.901 1.00 38.84 198 GLY A CA 1
ATOM 1451 C C . GLY A 1 198 ? 13.445 10.375 -32.036 1.00 38.84 198 GLY A C 1
ATOM 1452 O O . GLY A 1 198 ? 12.719 10.267 -33.018 1.00 38.84 198 GLY A O 1
ATOM 1453 N N . VAL A 1 199 ? 13.262 11.359 -31.149 1.00 38.72 199 VAL A N 1
ATOM 1454 C CA . VAL A 1 199 ? 12.256 12.412 -31.395 1.00 38.72 199 VAL A CA 1
ATOM 1455 C C . VAL A 1 199 ? 12.947 13.743 -31.661 1.00 38.72 199 VAL A C 1
ATOM 1457 O O . VAL A 1 199 ? 13.364 14.457 -30.753 1.00 38.72 199 VAL A O 1
ATOM 1460 N N . ASN A 1 200 ? 13.085 14.043 -32.952 1.00 35.44 200 ASN A N 1
ATOM 1461 C CA . ASN A 1 200 ? 13.469 15.351 -33.468 1.00 35.44 200 ASN A CA 1
ATOM 1462 C C . ASN A 1 200 ? 12.619 16.458 -32.831 1.00 35.44 200 ASN A C 1
ATOM 1464 O O . ASN A 1 200 ? 11.391 16.426 -32.904 1.00 35.44 200 ASN A O 1
ATOM 1468 N N . ALA A 1 201 ? 13.282 17.484 -32.299 1.00 39.59 201 ALA A N 1
ATOM 1469 C CA . ALA A 1 201 ? 12.663 18.781 -32.062 1.00 39.59 201 ALA A CA 1
ATOM 1470 C C . ALA A 1 201 ? 12.164 19.376 -33.392 1.00 39.59 201 ALA A C 1
ATOM 1472 O O . ALA A 1 201 ? 12.874 19.351 -34.402 1.00 39.59 201 ALA A O 1
ATOM 1473 N N . PRO A 1 202 ? 10.948 19.933 -33.414 1.00 42.00 202 PRO A N 1
ATOM 1474 C CA . PRO A 1 202 ? 10.791 21.344 -33.791 1.00 42.00 202 PRO A CA 1
ATOM 1475 C C . PRO A 1 202 ? 9.682 22.008 -32.939 1.00 42.00 202 PRO A C 1
ATOM 1477 O O . PRO A 1 202 ? 8.860 21.330 -32.349 1.00 42.00 202 PRO A O 1
ATOM 1480 N N . ARG A 1 203 ? 9.501 23.322 -32.806 1.00 32.03 203 ARG A N 1
ATOM 1481 C CA . ARG A 1 203 ? 10.022 24.536 -33.438 1.00 32.03 203 ARG A CA 1
ATOM 1482 C C . ARG A 1 203 ? 9.661 25.679 -32.481 1.00 32.03 203 ARG A C 1
ATOM 1484 O O . ARG A 1 203 ? 8.575 25.707 -31.910 1.00 32.03 203 ARG A O 1
ATOM 1491 N N . ARG A 1 204 ? 10.550 26.660 -32.385 1.00 39.50 204 ARG A N 1
ATOM 1492 C CA . ARG A 1 204 ? 10.300 27.989 -31.820 1.00 39.50 204 ARG A CA 1
ATOM 1493 C C . ARG A 1 204 ? 9.134 28.643 -32.579 1.00 39.50 204 ARG A C 1
ATOM 1495 O O . ARG A 1 204 ? 9.251 28.854 -33.784 1.00 39.50 204 ARG A O 1
ATOM 1502 N N . ALA A 1 205 ? 8.036 28.965 -31.899 1.00 31.23 205 ALA A N 1
ATOM 1503 C CA . ALA A 1 205 ? 6.960 29.781 -32.456 1.00 31.23 205 ALA A CA 1
ATOM 1504 C C . ALA A 1 205 ? 6.960 31.149 -31.773 1.00 31.23 205 ALA A C 1
ATOM 1506 O O . ALA A 1 205 ? 6.524 31.316 -30.638 1.00 31.23 205 ALA A O 1
ATOM 1507 N N . SER A 1 206 ? 7.494 32.128 -32.495 1.00 32.53 206 SER A N 1
ATOM 1508 C CA . SER A 1 206 ? 7.312 33.550 -32.248 1.00 32.53 206 SER A CA 1
ATOM 1509 C C . SER A 1 206 ? 5.824 33.910 -32.223 1.00 32.53 206 SER A C 1
ATOM 1511 O O . SER A 1 206 ? 5.101 33.536 -33.149 1.00 32.53 206 SER A O 1
ATOM 1513 N N . ARG A 1 207 ? 5.400 34.739 -31.261 1.00 30.16 207 ARG A N 1
ATOM 1514 C CA . ARG A 1 207 ? 4.540 35.894 -31.557 1.00 30.16 207 ARG A CA 1
ATOM 1515 C C . ARG 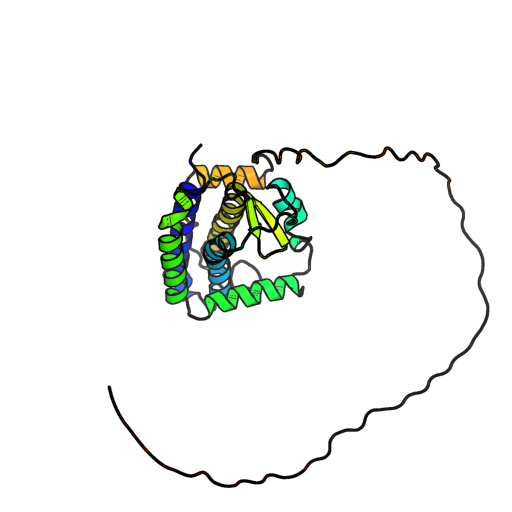A 1 207 ? 4.491 36.889 -30.398 1.00 30.16 207 ARG A C 1
ATOM 1517 O O . ARG A 1 207 ? 3.960 36.628 -29.329 1.00 30.16 207 ARG A O 1
ATOM 1524 N N . CYS A 1 208 ? 5.080 38.040 -30.689 1.00 22.14 208 CYS A N 1
ATOM 1525 C CA . CYS A 1 208 ? 4.806 39.333 -30.098 1.00 22.14 208 CYS A CA 1
ATOM 1526 C C . CYS A 1 208 ? 3.475 39.831 -30.690 1.00 22.14 208 CYS A C 1
ATOM 1528 O O . CYS A 1 208 ? 3.354 39.837 -31.914 1.00 22.14 208 CYS A O 1
ATOM 1530 N N . SER A 1 209 ? 2.501 40.196 -29.855 1.00 28.89 209 SER A N 1
ATOM 1531 C CA . SER A 1 209 ? 1.590 41.333 -30.071 1.00 28.89 209 SER A CA 1
ATOM 1532 C C . SER A 1 209 ? 0.567 41.390 -28.938 1.00 28.89 209 SER A C 1
ATOM 1534 O O . SER A 1 209 ? -0.450 40.698 -28.934 1.00 28.89 209 SER A O 1
ATOM 1536 N N . GLU A 1 210 ? 0.888 42.245 -27.983 1.00 27.59 210 GLU A N 1
ATOM 1537 C CA . GLU A 1 210 ? -0.004 42.867 -27.019 1.00 27.59 210 GLU A CA 1
ATOM 1538 C C . GLU A 1 210 ? -0.910 43.851 -27.781 1.00 27.59 210 GLU A C 1
ATOM 1540 O O . GLU A 1 210 ? -0.400 44.716 -28.501 1.00 27.59 210 GLU A O 1
ATOM 1545 N N . HIS A 1 211 ? -2.237 43.742 -27.656 1.00 29.67 211 HIS A N 1
ATOM 1546 C CA . HIS A 1 211 ? -3.113 44.891 -27.893 1.00 29.67 211 HIS A CA 1
ATOM 1547 C C . HIS A 1 211 ? -4.329 44.914 -26.961 1.00 29.67 211 HIS A C 1
ATOM 1549 O O . HIS A 1 211 ? -5.166 44.014 -26.913 1.00 29.67 211 HIS A O 1
ATOM 1555 N N . GLU A 1 212 ? -4.332 46.017 -26.226 1.00 28.77 212 GLU A N 1
ATOM 1556 C CA . GLU A 1 212 ? -5.238 46.588 -25.244 1.00 28.77 212 GLU A CA 1
ATOM 1557 C C . GLU A 1 212 ? -6.677 46.832 -25.765 1.00 28.77 212 GLU A C 1
ATOM 1559 O O . GLU A 1 212 ? -6.890 47.310 -26.876 1.00 28.77 212 GLU A O 1
ATOM 1564 N N . LYS A 1 213 ? -7.646 46.535 -24.885 1.00 31.34 213 LYS A N 1
ATOM 1565 C CA . LYS A 1 213 ? -9.012 47.082 -24.672 1.00 31.34 213 LYS A CA 1
ATOM 1566 C C . LYS A 1 213 ? -9.785 47.756 -25.827 1.00 31.34 213 LYS A C 1
ATOM 1568 O O . LYS A 1 213 ? -9.386 48.798 -26.334 1.00 31.34 213 LYS A O 1
ATOM 1573 N N . ARG A 1 214 ? -11.065 47.353 -25.966 1.00 28.02 214 ARG A N 1
ATOM 1574 C CA . ARG A 1 214 ? -12.279 48.190 -25.718 1.00 28.02 214 ARG A CA 1
ATOM 1575 C C . ARG A 1 214 ? -13.588 47.390 -25.927 1.00 28.02 214 ARG A C 1
ATOM 1577 O O . ARG A 1 214 ? -13.770 46.733 -26.941 1.00 28.02 214 ARG A O 1
ATOM 1584 N N . ARG A 1 215 ? -14.515 47.476 -24.961 1.00 30.55 215 ARG A N 1
ATOM 1585 C CA . ARG A 1 215 ? -15.987 47.282 -25.109 1.00 30.55 215 ARG A CA 1
ATOM 1586 C C . ARG A 1 215 ? -16.641 48.686 -25.250 1.00 30.55 215 ARG A C 1
ATOM 1588 O O . ARG A 1 215 ? -15.890 49.644 -25.044 1.00 30.55 215 ARG A O 1
ATOM 1595 N N . PRO A 1 216 ? -17.974 48.895 -25.438 1.00 42.91 216 PRO A N 1
ATOM 1596 C CA . PRO A 1 216 ? -19.126 47.984 -25.654 1.00 42.91 216 PRO A CA 1
ATOM 1597 C C . PRO A 1 216 ? -20.087 48.423 -26.805 1.00 42.91 216 PRO A C 1
ATOM 1599 O O . PRO A 1 216 ? -19.936 49.505 -27.361 1.00 42.91 216 PRO A O 1
ATOM 1602 N N . GLY A 1 217 ? -21.159 47.657 -27.086 1.00 28.20 217 GLY A N 1
ATOM 1603 C CA . GLY A 1 217 ? -22.380 48.244 -27.676 1.00 28.20 217 GLY A CA 1
ATOM 1604 C C . GLY A 1 217 ? -23.371 47.325 -28.412 1.00 28.20 217 GLY A C 1
ATOM 1605 O O . GLY A 1 217 ? -23.112 46.936 -29.539 1.00 28.20 217 GLY A O 1
ATOM 1606 N N . LYS A 1 218 ? -24.556 47.153 -27.798 1.00 29.12 218 LYS A N 1
ATOM 1607 C CA . LYS A 1 218 ? -25.916 46.983 -28.379 1.00 29.12 218 LYS A CA 1
ATOM 1608 C C . LYS A 1 218 ? -26.333 45.705 -29.154 1.00 29.12 218 LYS A C 1
ATOM 1610 O O . LYS A 1 218 ? -26.046 45.539 -30.331 1.00 29.12 218 LYS A O 1
ATOM 1615 N N . SER A 1 219 ? -27.209 44.929 -28.499 1.00 32.03 219 SER A N 1
ATOM 1616 C CA . SER A 1 219 ? -28.396 44.223 -29.058 1.00 32.03 219 SER A CA 1
ATOM 1617 C C . SER A 1 219 ? -29.433 45.229 -29.626 1.00 32.03 219 SER A C 1
ATOM 1619 O O . SER A 1 219 ? -29.289 46.408 -29.276 1.00 32.03 219 SER A O 1
ATOM 1621 N N . PRO A 1 220 ? -30.506 44.862 -30.392 1.00 43.09 220 PRO A N 1
ATOM 1622 C CA . PRO A 1 220 ? -31.273 43.592 -30.341 1.00 43.09 220 PRO A CA 1
ATOM 1623 C C . PRO A 1 220 ? -31.884 43.062 -31.673 1.00 43.09 220 PRO A C 1
ATOM 1625 O O . PRO A 1 220 ? -31.901 43.757 -32.682 1.00 43.09 220 PRO A O 1
ATOM 1628 N N . GLY A 1 221 ? -32.495 41.865 -31.657 1.00 29.34 221 GLY A N 1
ATOM 1629 C CA . GLY A 1 221 ? -33.509 41.498 -32.664 1.00 29.34 221 GLY A CA 1
ATOM 1630 C C . GLY A 1 221 ? -33.894 40.012 -32.766 1.00 29.34 221 GLY A C 1
ATOM 1631 O O . GLY A 1 221 ? -33.035 39.189 -33.052 1.00 29.34 221 GLY A O 1
ATOM 1632 N N . GLY A 1 222 ? -35.199 39.720 -32.620 1.00 29.66 222 GLY A N 1
ATOM 1633 C CA . GLY A 1 222 ? -35.915 38.553 -33.192 1.00 29.66 222 GLY A CA 1
ATOM 1634 C C . GLY A 1 222 ? -35.860 37.256 -32.374 1.00 29.66 222 GLY A C 1
ATOM 1635 O O . GLY A 1 222 ? -34.857 36.562 -32.406 1.00 29.66 222 GLY A O 1
ATOM 1636 N N . VAL A 1 223 ? -36.832 36.920 -31.515 1.00 29.88 223 VAL A N 1
ATOM 1637 C CA . VAL A 1 223 ? -38.152 36.312 -31.818 1.00 29.88 223 VAL A CA 1
ATOM 1638 C C . VAL A 1 223 ? -38.048 35.090 -32.748 1.00 29.88 223 VAL A C 1
ATOM 1640 O O . VAL A 1 223 ? -37.920 35.258 -33.952 1.00 29.88 223 VAL A O 1
ATOM 1643 N N . GLN A 1 224 ? -38.170 33.870 -32.213 1.00 33.62 224 GLN A N 1
ATOM 1644 C CA . GLN A 1 224 ? -39.379 33.050 -32.391 1.00 33.62 224 GLN A CA 1
ATOM 1645 C C . GLN A 1 224 ? -39.334 31.752 -31.574 1.00 33.62 224 GLN A C 1
ATOM 1647 O O . GLN A 1 224 ? -38.394 30.964 -31.584 1.00 33.62 224 GLN A O 1
ATOM 1652 N N . GLU A 1 225 ? -40.433 31.598 -30.860 1.00 30.31 225 GLU A N 1
ATOM 1653 C CA . GLU A 1 225 ? -40.941 30.471 -30.110 1.00 30.31 225 GLU A CA 1
ATOM 1654 C C . GLU A 1 225 ? -41.424 29.352 -31.039 1.00 30.31 225 GLU A C 1
ATOM 1656 O O . GLU A 1 225 ? -42.097 29.627 -32.023 1.00 30.31 225 GLU A O 1
ATOM 1661 N N . THR A 1 226 ? -41.153 28.091 -30.695 1.00 35.16 226 THR A N 1
ATOM 1662 C CA . THR A 1 226 ? -42.137 27.004 -30.838 1.00 35.16 226 THR A CA 1
ATOM 1663 C C . THR A 1 226 ? -41.843 25.902 -29.821 1.00 35.16 226 THR A C 1
ATOM 1665 O O . THR A 1 226 ? -40.872 25.154 -29.906 1.00 35.16 226 THR A O 1
ATOM 1668 N N . GLN A 1 227 ? -42.727 25.804 -28.833 1.00 35.66 227 GLN A N 1
ATOM 1669 C CA . GLN A 1 227 ? -42.927 24.601 -28.040 1.00 35.66 227 GLN A CA 1
ATOM 1670 C C . GLN A 1 227 ? -43.661 23.562 -28.899 1.00 35.66 227 GLN A C 1
ATOM 1672 O O . GLN A 1 227 ? -44.685 23.883 -29.505 1.00 35.66 227 GLN A O 1
ATOM 1677 N N . ARG A 1 228 ? -43.253 22.289 -28.847 1.00 33.72 228 ARG A N 1
ATOM 1678 C CA . ARG A 1 228 ? -44.253 21.216 -28.785 1.00 33.72 228 ARG A CA 1
ATOM 1679 C C . ARG A 1 228 ? -43.750 19.973 -28.070 1.00 33.72 228 ARG A C 1
ATOM 1681 O O . ARG A 1 228 ? -42.740 19.366 -28.398 1.00 33.72 228 ARG A O 1
ATOM 1688 N N . THR A 1 229 ? -44.541 19.654 -27.065 1.00 33.53 229 THR A N 1
ATOM 1689 C CA . THR A 1 229 ? -44.602 18.476 -26.219 1.00 33.53 229 THR A CA 1
ATOM 1690 C C . THR A 1 229 ? -45.134 17.260 -26.980 1.00 33.53 229 THR A C 1
ATOM 1692 O O . THR A 1 229 ? -45.980 17.424 -27.850 1.00 33.53 229 THR A O 1
ATOM 1695 N N . THR A 1 230 ? -44.700 16.057 -26.583 1.00 35.50 230 THR A N 1
ATOM 1696 C CA . THR A 1 230 ? -45.490 14.803 -26.448 1.00 35.50 230 THR A CA 1
ATOM 1697 C C . THR A 1 230 ? -44.528 13.714 -25.947 1.00 35.50 230 THR A C 1
ATOM 1699 O O . THR A 1 230 ? -43.590 13.366 -26.650 1.00 35.50 230 THR A O 1
ATOM 1702 N N . ARG A 1 231 ? -44.515 13.354 -24.658 1.00 32.81 231 ARG A N 1
ATOM 1703 C CA . ARG A 1 231 ? -45.391 12.412 -23.923 1.00 32.81 231 ARG A CA 1
ATOM 1704 C C . ARG A 1 231 ? -45.198 10.936 -24.327 1.00 32.81 231 ARG A C 1
ATOM 1706 O O . ARG A 1 231 ? -45.536 10.530 -25.430 1.00 32.81 231 ARG A O 1
ATOM 1713 N N . ALA A 1 232 ? -44.692 10.166 -23.361 1.00 37.78 232 ALA A N 1
ATOM 1714 C CA . ALA A 1 232 ? -44.529 8.712 -23.346 1.00 37.78 232 ALA A CA 1
ATOM 1715 C C . ALA A 1 232 ? -45.862 7.944 -23.212 1.00 37.78 232 ALA A C 1
ATOM 1717 O O . ALA A 1 232 ? -46.838 8.512 -22.709 1.00 37.78 232 ALA A O 1
ATOM 1718 N N . PRO A 1 233 ? -45.886 6.631 -23.515 1.00 42.75 233 PRO A N 1
ATOM 1719 C CA . PRO A 1 233 ? -46.875 5.708 -22.975 1.00 42.75 233 PRO A CA 1
ATOM 1720 C C . PRO A 1 233 ? -46.292 4.764 -21.903 1.00 42.75 233 PRO A C 1
ATOM 1722 O O . PRO A 1 233 ? -45.173 4.268 -22.004 1.00 42.75 233 PRO A O 1
ATOM 1725 N N . SER A 1 234 ? -47.115 4.531 -20.877 1.00 37.28 234 SER A N 1
ATOM 1726 C CA . SER A 1 234 ? -46.945 3.597 -19.751 1.00 37.28 234 SER A CA 1
ATOM 1727 C C . SER A 1 234 ? -47.384 2.157 -20.126 1.00 37.28 234 SER A C 1
ATOM 1729 O O . SER A 1 234 ? -47.942 1.964 -21.209 1.00 37.28 234 SER A O 1
ATOM 1731 N N . PRO A 1 235 ? -47.159 1.136 -19.268 1.00 46.03 235 PRO A N 1
ATOM 1732 C CA . PRO A 1 235 ? -47.024 -0.265 -19.668 1.00 46.03 235 PRO A CA 1
ATOM 1733 C C . PRO A 1 235 ? -48.343 -1.052 -19.682 1.00 46.03 235 PRO A C 1
ATOM 1735 O O . PRO A 1 235 ? -49.251 -0.813 -18.885 1.00 46.03 235 PRO A O 1
ATOM 1738 N N . ALA A 1 236 ? -48.409 -2.072 -20.541 1.00 39.84 236 ALA A N 1
ATOM 1739 C CA . ALA A 1 236 ? -49.484 -3.057 -20.551 1.00 39.84 236 ALA A CA 1
ATOM 1740 C C . ALA A 1 236 ? -49.126 -4.287 -19.700 1.00 39.84 236 ALA A C 1
ATOM 1742 O O . ALA A 1 236 ? -48.145 -4.989 -19.940 1.00 39.84 236 ALA A O 1
ATOM 1743 N N . SER A 1 237 ? -49.984 -4.575 -18.723 1.00 38.41 237 SER A N 1
ATOM 1744 C CA . SER A 1 237 ? -50.065 -5.846 -18.004 1.00 38.41 237 SER A CA 1
ATOM 1745 C C . SER A 1 237 ? -50.555 -6.981 -18.917 1.00 38.41 237 SER A C 1
ATOM 1747 O O . SER A 1 237 ? -51.535 -6.766 -19.633 1.00 38.41 237 SER A O 1
ATOM 1749 N N . ARG A 1 238 ? -50.029 -8.209 -18.774 1.00 34.62 238 ARG A N 1
ATOM 1750 C CA . ARG A 1 238 ? -50.821 -9.406 -18.394 1.00 34.62 238 ARG A CA 1
ATOM 1751 C C . ARG A 1 238 ? -50.037 -10.728 -18.455 1.00 34.62 238 ARG A C 1
ATOM 1753 O O . ARG A 1 238 ? -49.480 -11.094 -19.477 1.00 34.62 238 ARG A O 1
ATOM 1760 N N . ARG A 1 239 ? -50.283 -11.502 -17.390 1.00 36.53 239 ARG A N 1
ATOM 1761 C CA . ARG A 1 239 ? -50.501 -12.962 -17.316 1.00 36.53 239 ARG A CA 1
ATOM 1762 C C . ARG A 1 239 ? -49.298 -13.901 -17.173 1.00 36.53 239 ARG A C 1
ATOM 1764 O O . ARG A 1 239 ? -48.655 -14.332 -18.119 1.00 36.53 239 ARG A O 1
ATOM 1771 N N . SER A 1 240 ? -49.197 -14.347 -15.925 1.00 36.00 240 SER A N 1
ATOM 1772 C CA . SER A 1 240 ? -48.835 -15.682 -15.465 1.00 36.00 240 SER A CA 1
ATOM 1773 C C . SER A 1 240 ? -49.258 -16.834 -16.390 1.00 36.00 240 SER A C 1
ATOM 1775 O O . SER A 1 240 ? -50.429 -16.991 -16.748 1.00 36.00 240 SER A O 1
ATOM 1777 N N . ARG A 1 241 ? -48.308 -17.737 -16.647 1.00 40.53 241 ARG A N 1
ATOM 1778 C CA . ARG A 1 241 ? -48.565 -19.170 -16.829 1.00 40.53 241 ARG A CA 1
ATOM 1779 C C . ARG A 1 241 ? -47.506 -19.965 -16.074 1.00 40.53 241 ARG A C 1
ATOM 1781 O O . ARG A 1 241 ? -46.347 -20.016 -16.462 1.00 40.53 241 ARG A O 1
ATOM 1788 N N . SER A 1 242 ? -47.947 -20.594 -14.992 1.00 37.41 242 SER A N 1
ATOM 1789 C CA . SER A 1 242 ? -47.286 -21.742 -14.391 1.00 37.41 242 SER A CA 1
ATOM 1790 C C . SER A 1 242 ? -47.405 -22.940 -15.337 1.00 37.41 242 SER A C 1
ATOM 1792 O O . SER A 1 242 ? -48.473 -23.171 -15.908 1.00 37.41 242 SER A O 1
ATOM 1794 N N . ARG A 1 243 ? -46.333 -23.727 -15.483 1.00 39.38 243 ARG A N 1
ATOM 1795 C CA . ARG A 1 243 ? -46.405 -25.165 -15.792 1.00 39.38 243 ARG A CA 1
ATOM 1796 C C . ARG A 1 243 ? -45.059 -25.855 -15.532 1.00 39.38 243 ARG A C 1
ATOM 1798 O O . ARG A 1 243 ? -44.101 -25.671 -16.260 1.00 39.38 243 ARG A O 1
ATOM 1805 N N . ARG A 1 244 ? -45.087 -26.663 -14.467 1.00 35.81 244 ARG A N 1
ATOM 1806 C CA . AR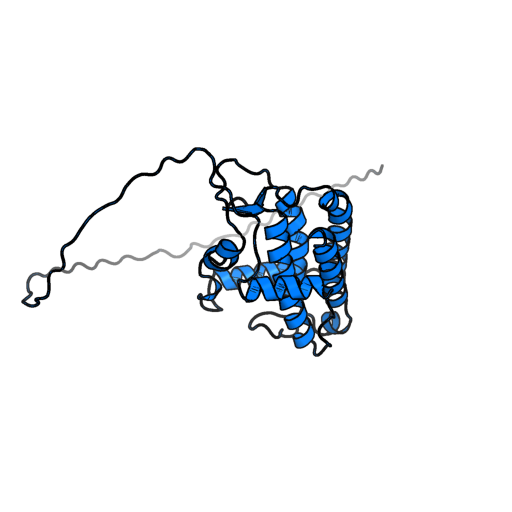G A 1 244 ? -44.551 -28.029 -14.313 1.00 35.81 244 ARG A CA 1
ATOM 1807 C C . ARG A 1 244 ? -43.080 -28.328 -14.665 1.00 35.81 244 ARG A C 1
ATOM 1809 O O . ARG A 1 244 ? -42.682 -28.369 -15.819 1.00 35.81 244 ARG A O 1
ATOM 1816 N N . ARG A 1 245 ? -42.372 -28.746 -13.606 1.00 37.47 245 ARG A N 1
ATOM 1817 C CA . ARG A 1 245 ? -41.211 -29.656 -13.582 1.00 37.47 245 ARG A CA 1
ATOM 1818 C C . ARG A 1 245 ? -41.428 -30.931 -14.417 1.00 37.47 245 ARG A C 1
ATOM 1820 O O . ARG A 1 245 ? -42.553 -31.437 -14.443 1.00 37.47 245 ARG A O 1
ATOM 1827 N N . PRO A 1 246 ? -40.324 -31.583 -14.806 1.00 39.00 246 PRO A N 1
ATOM 1828 C CA . PRO A 1 246 ? -40.163 -33.012 -14.579 1.00 39.00 246 PRO A CA 1
ATOM 1829 C C . PRO A 1 246 ? -38.993 -33.316 -13.627 1.00 39.00 246 PRO A C 1
ATOM 1831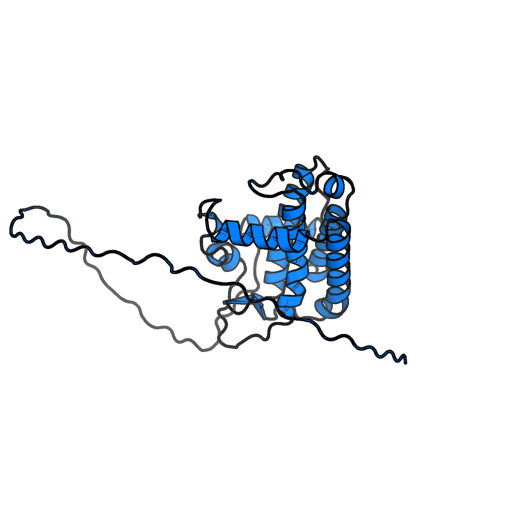 O O . PRO A 1 246 ? -38.003 -32.595 -13.544 1.00 39.00 246 PRO A O 1
ATOM 1834 N N . ARG A 1 247 ? -39.178 -34.393 -12.861 1.00 36.56 247 ARG A N 1
ATOM 1835 C CA . ARG A 1 247 ? -38.167 -35.098 -12.065 1.00 36.56 247 ARG A CA 1
ATOM 1836 C C . ARG A 1 247 ? -37.436 -36.096 -12.977 1.00 36.56 247 ARG A C 1
ATOM 1838 O O . ARG A 1 247 ? -38.101 -36.646 -13.843 1.00 36.56 247 ARG A O 1
ATOM 1845 N N . HIS A 1 248 ? -36.146 -36.336 -12.728 1.00 34.03 248 HIS A N 1
ATOM 1846 C CA . HIS A 1 248 ? -35.421 -37.632 -12.677 1.00 34.03 248 HIS A CA 1
ATOM 1847 C C . HIS A 1 248 ? -33.909 -37.310 -12.589 1.00 34.03 248 HIS A C 1
ATOM 1849 O O . HIS A 1 248 ? -33.405 -36.554 -13.406 1.00 34.03 248 HIS A O 1
ATOM 1855 N N . CYS A 1 249 ? -33.234 -37.540 -11.454 1.00 30.03 249 CYS A N 1
ATOM 1856 C CA . CYS A 1 249 ? -32.541 -38.776 -11.039 1.00 30.03 249 CYS A CA 1
ATOM 1857 C C . CYS A 1 249 ? -31.507 -39.294 -12.055 1.00 30.03 249 CYS A C 1
ATOM 1859 O O . CYS A 1 249 ? -31.901 -39.920 -13.028 1.00 30.03 249 CYS A O 1
ATOM 1861 N N . CYS A 1 250 ? -30.209 -39.113 -11.768 1.00 29.33 250 CYS A N 1
ATOM 1862 C CA . CYS A 1 250 ? -29.267 -40.228 -11.600 1.00 29.33 250 CYS A CA 1
ATOM 1863 C C . CYS A 1 250 ? -27.917 -39.755 -11.032 1.00 29.33 250 CYS A C 1
ATOM 1865 O O . CYS A 1 250 ? -27.303 -38.812 -11.519 1.00 29.33 250 CYS A O 1
ATOM 1867 N N . SER A 1 251 ? -27.493 -40.446 -9.980 1.00 30.48 251 SER A N 1
ATOM 1868 C CA . SER A 1 251 ? -26.147 -40.511 -9.417 1.00 30.48 251 SER A CA 1
ATOM 1869 C C . SER A 1 251 ? -25.151 -41.167 -10.378 1.00 30.48 251 SER A C 1
ATOM 1871 O O . SER A 1 251 ? -25.534 -42.121 -11.051 1.00 30.48 251 SER A O 1
ATOM 1873 N N . CYS A 1 252 ? -23.873 -40.783 -10.314 1.00 28.41 252 CYS A N 1
ATOM 1874 C CA . CYS A 1 252 ? -22.771 -41.745 -10.180 1.00 28.41 252 CYS A CA 1
ATOM 1875 C C . CYS A 1 252 ? -21.453 -41.047 -9.822 1.00 28.41 252 CYS A C 1
ATOM 1877 O O . CYS A 1 252 ? -21.043 -40.084 -10.462 1.00 28.41 252 CYS A O 1
ATOM 1879 N N . SER A 1 253 ? -20.819 -41.583 -8.785 1.00 32.66 253 SER A N 1
ATOM 1880 C CA . SER A 1 253 ? -19.463 -41.323 -8.322 1.00 32.66 253 SER A CA 1
ATOM 1881 C C . SER A 1 253 ? -18.404 -41.791 -9.324 1.00 32.66 253 SER A C 1
ATOM 1883 O O . SER A 1 253 ? -18.561 -42.860 -9.919 1.00 32.66 253 SER A O 1
ATOM 1885 N N . ARG A 1 254 ? -17.294 -41.055 -9.403 1.00 37.28 254 ARG A N 1
ATOM 1886 C CA . ARG A 1 254 ? -15.909 -41.535 -9.257 1.00 37.28 254 ARG A CA 1
ATOM 1887 C C . ARG A 1 254 ? -14.995 -40.341 -9.026 1.00 37.28 254 ARG A C 1
ATOM 1889 O O . ARG A 1 254 ? -15.314 -39.267 -9.578 1.00 37.28 254 ARG A O 1
#

InterPro domains:
  IPR024344 Mycothiol-dependent maleylpyruvate isomerase, metal-binding domain [PF11716] (11-162)
  IPR034660 DinB/YfiT-like putative metalloenzymes [G3DSA:1.20.120.450] (2-165)
  IPR034660 DinB/YfiT-like putative metalloenzymes [SSF109854] (6-165)

Foldseek 3Di:
DDDLLVQLLQLLVLLLVLLLDPLLQVQLQPCFLDPPAGLLLLSLLLLVLLVCLVVQQPDDDDPPAAEDELVCCVVPVCVCVVVDDCPDPVNVVSSVSSCVLSVVHSVVSSVSSVVSSVVCVVPVVVDDQQDWTDDPRHHIYGNVSSSLVSLLSSQVSQQRSCVRSVHDRGDGDVVSVVSNVCSVVVNDDDPDPDPDPPDDDDDDDDDDDDDDDDDDDDDDDDDDDDDDDDDDDDDDDDDDDDDDDDDDDDDDDD